Protein AF-0000000087530943 (afdb_homodimer)

Foldseek 3Di:
DVVLVVLLVVLVVLLVLLQVLLLVVVCVVPVPVVVVDVDDPQVSLVVCVVVCLLVDDPVLNVLSNCLVVVVVCSVVSHGDDPVNSVSSVSNSVSSVVSVVVVVVVVVVVVPVVVD/DVVLVVLLVVLVVLLVLLQVLLLVVVCVVPVVVVVVDVDDPQVSLVVCVVVCLLVDDPVLNVLSNCLVVVVVCSVVSHGDDPVNVVSSVSNNVSSVVSVVVVVVVVVVVVVVVVD

Sequence (230 aa):
MEQHKATLLEAYSQLYELEITLRNHLLSLLPDLLTSNQPSYWQLITLTLDYNSLQLSPKEKKVIRHTTSIRNKVCHMQPLTSQDVAILRKALTTLTDSNSSNSNRITQDKVTIHSMEQHKATLLEAYSQLYELEITLRNHLLSLLPDLLTSNQPSYWQLITLTLDYNSLQLSPKEKKVIRHTTSIRNKVCHMQPLTSQDVAILRKALTTLTDSNSSNSNRITQDKVTIHS

Secondary structure (DSSP, 8-state):
-HHHHHHHHHHHHHHHHHHHHHHHHHHHH-HHHHHH----HHHHHHHHHHHTTT---HHHHHHHHHHHHHHHHHHTT----HHHHHHHHHHHHHHHHHHHHHHHHHHHHHHGGG-/-HHHHHHHHHHHHHHHHHHHHHHHHHHHH-HHHHHH----HHHHHHHHHHHTTT---HHHHHHHHHHHHHHHHHHTT----HHHHHHHHHHHHHHHHHHHHHHHHHHHHHHGGG-

Solvent-accessible surface area (backbone atoms only — not comparable to full-atom values): 12962 Å² total; per-residue (Å²): 112,68,65,60,51,51,53,43,53,49,50,49,52,51,50,51,50,45,51,51,53,49,49,54,54,43,40,75,77,39,44,69,60,50,73,76,36,84,73,50,70,65,51,46,51,48,52,50,61,71,67,45,79,59,70,67,50,73,68,52,48,51,42,50,58,49,46,52,60,51,48,53,32,49,62,64,71,42,88,77,50,73,64,52,55,49,42,52,53,50,35,45,51,52,54,55,52,36,50,51,53,48,56,50,48,54,57,52,61,64,58,63,67,76,109,112,68,65,59,51,53,51,43,53,50,50,50,52,51,50,51,51,45,50,53,52,49,48,55,54,41,40,76,76,38,46,68,59,50,72,77,37,84,72,48,71,65,50,47,52,50,51,50,60,71,68,45,79,59,68,66,51,74,69,55,48,51,42,50,57,49,45,53,61,51,49,52,32,48,61,66,71,44,90,77,52,72,64,54,55,50,42,51,53,49,34,46,52,50,53,56,52,35,51,52,52,48,54,52,49,53,55,52,60,64,58,64,66,75,107

pLDDT: mean 86.63, std 15.77, range [30.38, 98.12]

Organism: NCBI:txid342944

Nearest PDB structures (foldseek):
  7ah0-assembly1_A  TM=3.011E-01  e=5.167E+00  synthetic construct
  4hr1-assembly1_A  TM=3.126E-01  e=2.522E+00  Pyrococcus abyssi virus 1

Structure (mmCIF, N/CA/C/O backbone):
data_AF-0000000087530943-model_v1
#
loop_
_entity.id
_entity.type
_entity.pdbx_description
1 polymer 'Swt1-like HEPN domain-containing protein'
#
loop_
_atom_site.group_PDB
_atom_site.id
_atom_site.type_symbol
_atom_site.label_atom_id
_atom_site.label_alt_id
_atom_site.label_comp_id
_atom_site.label_asym_id
_atom_site.label_entity_id
_atom_site.label_seq_id
_atom_site.pdbx_PDB_ins_code
_atom_site.Cartn_x
_atom_site.Cartn_y
_atom_site.Cartn_z
_atom_site.occupancy
_atom_site.B_iso_or_equiv
_atom_site.auth_seq_id
_atom_site.auth_comp_id
_atom_site.auth_asym_id
_atom_site.auth_atom_id
_atom_site.pdbx_PDB_model_num
ATOM 1 N N . MET A 1 1 ? 13.633 -12.57 4.473 1 58.22 1 MET A N 1
ATOM 2 C CA . MET A 1 1 ? 12.305 -12.242 3.957 1 58.22 1 MET A CA 1
ATOM 3 C C . MET A 1 1 ? 11.422 -11.672 5.059 1 58.22 1 MET A C 1
ATOM 5 O O . MET A 1 1 ? 10.719 -10.68 4.848 1 58.22 1 MET A O 1
ATOM 9 N N . GLU A 1 2 ? 11.664 -12.148 6.277 1 70.12 2 GLU A N 1
ATOM 10 C CA . GLU A 1 2 ? 10.844 -11.766 7.422 1 70.12 2 GLU A CA 1
ATOM 11 C C . GLU A 1 2 ? 11.164 -10.344 7.879 1 70.12 2 GLU A C 1
ATOM 13 O O . GLU A 1 2 ? 10.258 -9.562 8.164 1 70.12 2 GLU A O 1
ATOM 18 N N . GLN A 1 3 ? 12.414 -9.953 7.672 1 78.62 3 GLN A N 1
ATOM 19 C CA . GLN A 1 3 ? 12.797 -8.625 8.133 1 78.62 3 GLN A CA 1
ATOM 20 C C . GLN A 1 3 ? 12.266 -7.543 7.195 1 78.62 3 GLN A C 1
ATOM 22 O O . GLN A 1 3 ? 11.797 -6.496 7.648 1 78.62 3 GLN A O 1
ATOM 27 N N . HIS A 1 4 ? 12.266 -7.871 5.961 1 88.25 4 HIS A N 1
ATOM 28 C CA . HIS A 1 4 ? 11.773 -6.934 4.961 1 88.25 4 HIS A CA 1
ATOM 29 C C . HIS A 1 4 ? 10.273 -6.695 5.121 1 88.25 4 HIS A C 1
ATOM 31 O O . HIS A 1 4 ? 9.82 -5.551 5.113 1 88.25 4 HIS A O 1
ATOM 37 N N . LYS A 1 5 ? 9.633 -7.777 5.402 1 92.62 5 LYS A N 1
ATOM 38 C CA . LYS A 1 5 ? 8.188 -7.684 5.598 1 92.62 5 LYS A CA 1
ATOM 39 C C . LYS A 1 5 ? 7.855 -6.844 6.828 1 92.62 5 LYS A C 1
ATOM 41 O O . LYS A 1 5 ? 6.961 -5.992 6.781 1 92.62 5 LYS A O 1
ATOM 46 N N . ALA A 1 6 ? 8.578 -7.066 7.875 1 93.75 6 ALA A N 1
ATOM 47 C CA . ALA A 1 6 ? 8.328 -6.336 9.117 1 93.75 6 ALA A CA 1
ATOM 48 C C . ALA A 1 6 ? 8.547 -4.836 8.922 1 93.75 6 ALA A C 1
ATOM 50 O O . ALA A 1 6 ? 7.781 -4.016 9.422 1 93.75 6 ALA A O 1
ATOM 51 N N . THR A 1 7 ? 9.594 -4.488 8.195 1 95.62 7 THR A N 1
ATOM 52 C CA . THR A 1 7 ? 9.914 -3.09 7.926 1 95.62 7 THR A CA 1
ATOM 53 C C . THR A 1 7 ? 8.812 -2.438 7.09 1 95.62 7 THR A C 1
ATOM 55 O O . THR A 1 7 ? 8.406 -1.309 7.367 1 95.62 7 THR A O 1
ATOM 58 N N . LEU A 1 8 ? 8.344 -3.182 6.141 1 96.81 8 LEU A N 1
ATOM 59 C CA . LEU A 1 8 ? 7.297 -2.66 5.27 1 96.81 8 LEU A CA 1
ATOM 60 C C . LEU A 1 8 ? 5.984 -2.494 6.031 1 96.81 8 LEU A C 1
ATOM 62 O O 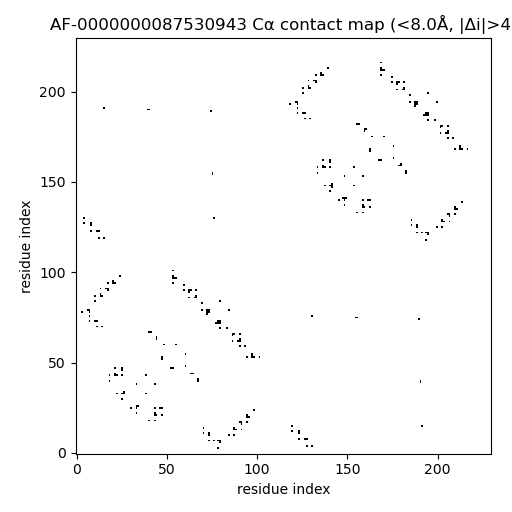. LEU A 1 8 ? 5.273 -1.505 5.844 1 96.81 8 LEU A O 1
ATOM 66 N N . LEU A 1 9 ? 5.703 -3.434 6.93 1 96.38 9 LEU A N 1
ATOM 67 C CA . LEU A 1 9 ? 4.492 -3.334 7.742 1 96.38 9 LEU A CA 1
ATOM 68 C C . LEU A 1 9 ? 4.559 -2.131 8.672 1 96.38 9 LEU A C 1
ATOM 70 O O . LEU A 1 9 ? 3.568 -1.422 8.852 1 96.38 9 LEU A O 1
ATOM 74 N N . GLU A 1 10 ? 5.664 -1.911 9.18 1 95.75 10 GLU A N 1
ATOM 75 C CA . GLU A 1 10 ? 5.848 -0.748 10.039 1 95.75 10 GLU A CA 1
ATOM 76 C C . GLU A 1 10 ? 5.711 0.552 9.258 1 95.75 10 GLU A C 1
ATOM 78 O O . GLU A 1 10 ? 5.051 1.491 9.711 1 95.75 10 GLU A O 1
ATOM 83 N N . ALA A 1 11 ? 6.363 0.577 8.148 1 97.5 11 ALA A N 1
ATOM 84 C CA . ALA A 1 11 ? 6.277 1.762 7.301 1 97.5 11 ALA A CA 1
ATOM 85 C C . ALA A 1 11 ? 4.84 2.021 6.867 1 97.5 11 ALA A C 1
ATOM 87 O O . ALA A 1 11 ? 4.387 3.17 6.848 1 97.5 11 ALA A O 1
ATOM 88 N N . TYR A 1 12 ? 4.133 0.976 6.555 1 97.12 12 TYR A N 1
ATOM 89 C CA . TYR A 1 12 ? 2.721 1.098 6.211 1 97.12 12 TYR A CA 1
ATOM 90 C C . TYR A 1 12 ? 1.928 1.705 7.359 1 97.12 12 TYR A C 1
ATOM 92 O O . TYR A 1 12 ? 1.1 2.596 7.148 1 97.12 12 TYR A O 1
ATOM 100 N N . SER A 1 13 ? 2.199 1.222 8.492 1 96.81 13 SER A N 1
ATOM 101 C CA . SER A 1 13 ? 1.542 1.744 9.688 1 96.81 13 SER A CA 1
ATOM 102 C C . SER A 1 13 ? 1.823 3.232 9.867 1 96.81 13 SER A C 1
ATOM 104 O O . SER A 1 13 ? 0.921 4.004 10.195 1 96.81 13 SER A O 1
ATOM 106 N N . GLN A 1 14 ? 3.021 3.631 9.68 1 96.56 14 GLN A N 1
ATOM 107 C CA . GLN A 1 14 ? 3.404 5.031 9.82 1 96.56 14 GLN A CA 1
ATOM 108 C C . GLN A 1 14 ? 2.738 5.895 8.758 1 96.56 14 GLN A C 1
ATOM 110 O O . GLN A 1 14 ? 2.283 7.004 9.039 1 96.56 14 GLN A O 1
ATOM 115 N N . LEU A 1 15 ? 2.695 5.371 7.562 1 97.38 15 LEU A N 1
ATOM 116 C CA . LEU A 1 15 ? 2.045 6.094 6.477 1 97.38 15 LEU A CA 1
ATOM 117 C C . LEU A 1 15 ? 0.557 6.27 6.754 1 97.38 15 LEU A C 1
ATOM 119 O O . LEU A 1 15 ? -0.017 7.316 6.445 1 97.38 15 LEU A O 1
ATOM 123 N N . TYR A 1 16 ? -0.044 5.238 7.324 1 96.38 16 TYR A N 1
ATOM 124 C CA . TYR A 1 16 ? -1.44 5.336 7.734 1 96.38 16 TYR A CA 1
ATOM 125 C C . TYR A 1 16 ? -1.64 6.477 8.727 1 96.38 16 TYR A C 1
ATOM 127 O O . TYR A 1 16 ? -2.555 7.289 8.57 1 96.38 16 TYR A O 1
ATOM 135 N N . GLU A 1 17 ? -0.774 6.531 9.68 1 95.62 17 GLU A N 1
ATOM 136 C CA . GLU A 1 17 ? -0.854 7.59 10.688 1 95.62 17 GLU A CA 1
ATOM 137 C C . GLU A 1 17 ? -0.655 8.969 10.055 1 95.62 17 GLU A C 1
ATOM 139 O O . GLU A 1 17 ? -1.344 9.922 10.414 1 95.62 17 GLU A O 1
ATOM 144 N N . LEU A 1 18 ? 0.27 9.062 9.18 1 96.31 18 LEU A N 1
ATOM 145 C CA . LEU A 1 18 ? 0.519 10.32 8.484 1 96.31 18 LEU A CA 1
ATOM 146 C C . LEU A 1 18 ? -0.722 10.773 7.719 1 96.31 18 LEU A C 1
ATOM 148 O O . LEU A 1 18 ? -1.11 11.945 7.793 1 96.31 18 LEU A O 1
ATOM 152 N N . GLU A 1 19 ? -1.305 9.859 7.02 1 95.06 19 GLU A N 1
ATOM 153 C CA . GLU A 1 19 ? -2.482 10.18 6.219 1 95.06 19 GLU A CA 1
ATOM 154 C C . GLU A 1 19 ? -3.633 10.656 7.102 1 95.06 19 GLU A C 1
ATOM 156 O O . GLU A 1 19 ? -4.305 11.641 6.781 1 95.06 19 GLU A O 1
ATOM 161 N N . ILE A 1 20 ? -3.842 9.945 8.188 1 93.5 20 ILE A N 1
ATOM 162 C CA . ILE A 1 20 ? -4.914 10.312 9.109 1 93.5 20 ILE A CA 1
ATOM 163 C C . ILE A 1 20 ? -4.648 11.703 9.68 1 93.5 20 ILE A C 1
ATOM 165 O O . ILE A 1 20 ? -5.57 12.516 9.805 1 93.5 20 ILE A O 1
ATOM 169 N N . THR A 1 21 ? -3.457 11.961 10.062 1 93.69 21 THR A N 1
ATOM 170 C CA . THR A 1 21 ? -3.082 13.258 10.609 1 93.69 21 THR A CA 1
ATOM 171 C C . THR A 1 21 ? -3.342 14.367 9.594 1 93.69 21 THR A C 1
ATOM 173 O O . THR A 1 21 ? -3.918 15.406 9.93 1 93.69 21 THR A O 1
ATOM 176 N N . LEU A 1 22 ? -2.943 14.156 8.367 1 93.75 22 LEU A N 1
ATOM 177 C CA . LEU A 1 22 ? -3.145 15.133 7.305 1 93.75 22 LEU A CA 1
ATOM 178 C C . LEU A 1 22 ? -4.629 15.367 7.047 1 93.75 22 LEU A C 1
ATOM 180 O O . LEU A 1 22 ? -5.07 16.516 6.906 1 93.75 22 LEU A O 1
ATOM 184 N N . ARG A 1 23 ? -5.363 14.289 6.984 1 92.62 23 ARG A N 1
ATOM 185 C CA . ARG A 1 23 ? -6.797 14.391 6.75 1 92.62 23 ARG A CA 1
ATOM 186 C C . ARG A 1 23 ? -7.48 15.188 7.859 1 92.62 23 ARG A C 1
ATOM 188 O O . ARG A 1 23 ? -8.32 16.047 7.59 1 92.62 23 ARG A O 1
ATOM 195 N N . ASN A 1 24 ? -7.129 14.82 9.062 1 91.31 24 ASN A N 1
ATOM 196 C CA . ASN A 1 24 ? -7.711 15.523 10.195 1 91.31 24 ASN A CA 1
ATOM 197 C C . ASN A 1 24 ? -7.371 17.016 10.172 1 91.31 24 ASN A C 1
ATOM 199 O O . ASN A 1 24 ? -8.227 17.859 10.438 1 91.31 24 ASN A O 1
ATOM 203 N N . HIS A 1 25 ? -6.188 17.312 9.875 1 90.56 25 HIS A N 1
ATOM 204 C CA . HIS A 1 25 ? -5.754 18.703 9.773 1 90.56 25 HIS A CA 1
ATOM 205 C C . HIS A 1 25 ? -6.531 19.453 8.695 1 90.56 25 HIS A C 1
ATOM 207 O O . HIS A 1 25 ? -7.035 20.547 8.945 1 90.56 25 HIS A O 1
ATOM 213 N N . LEU A 1 26 ? -6.668 18.859 7.574 1 92.12 26 LEU A N 1
ATOM 214 C CA . LEU A 1 26 ? -7.316 19.5 6.441 1 92.12 26 LEU A CA 1
ATOM 215 C C . LEU A 1 26 ? -8.828 19.578 6.652 1 92.12 26 LEU A C 1
ATOM 217 O O . LEU A 1 26 ? -9.484 20.5 6.148 1 92.12 26 LEU A O 1
ATOM 221 N N . LEU A 1 27 ? -9.344 18.562 7.332 1 90.81 27 LEU A N 1
ATOM 222 C CA . LEU A 1 27 ? -10.766 18.562 7.637 1 90.81 27 LEU A CA 1
ATOM 223 C C . LEU A 1 27 ? -11.148 19.797 8.453 1 90.81 27 LEU A C 1
ATOM 225 O O . LEU A 1 27 ? -12.227 20.359 8.266 1 90.81 27 LEU A O 1
ATOM 229 N N . SER A 1 28 ? -10.258 20.25 9.312 1 87.38 28 SER A N 1
ATOM 230 C CA . SER A 1 28 ? -10.5 21.422 10.133 1 87.38 28 SER A CA 1
ATOM 231 C C . SER A 1 28 ? -10.398 22.703 9.305 1 87.38 28 SER A C 1
ATOM 233 O O . SER A 1 28 ? -11.039 23.703 9.625 1 87.38 28 SER A O 1
ATOM 235 N N . LEU A 1 29 ? -9.688 22.703 8.203 1 87.25 29 LEU A N 1
ATOM 236 C CA . LEU A 1 29 ? -9.414 23.891 7.391 1 87.25 29 LEU A CA 1
ATOM 237 C C . LEU A 1 29 ? -10.367 23.953 6.203 1 87.25 29 LEU A C 1
ATOM 239 O O . LEU A 1 29 ? -10.82 25.047 5.832 1 87.25 29 LEU A O 1
ATOM 243 N N . LEU A 1 30 ? -10.609 22.75 5.621 1 88.5 30 LEU A N 1
ATOM 244 C CA . LEU A 1 30 ? -11.367 22.672 4.379 1 88.5 30 LEU A CA 1
ATOM 245 C C . LEU A 1 30 ? -12.406 21.547 4.445 1 88.5 30 LEU A C 1
ATOM 247 O O . LEU A 1 30 ? -12.367 20.609 3.65 1 88.5 30 LEU A O 1
ATOM 251 N N . PRO A 1 31 ? -13.398 21.625 5.301 1 86.5 31 PRO A N 1
ATOM 252 C CA . PRO A 1 31 ? -14.344 20.516 5.52 1 86.5 31 PRO A CA 1
ATOM 253 C C . PRO A 1 31 ? -15.148 20.172 4.266 1 86.5 31 PRO A C 1
ATOM 255 O O . PRO A 1 31 ? -15.375 19 3.977 1 86.5 31 PRO A O 1
ATOM 258 N N . ASP A 1 32 ? -15.508 21.172 3.549 1 87.62 32 ASP A N 1
ATOM 259 C CA . ASP A 1 32 ? -16.344 20.938 2.377 1 87.62 32 ASP A CA 1
ATOM 260 C C . ASP A 1 32 ? -15.578 20.156 1.312 1 87.62 32 ASP A C 1
ATOM 262 O O . ASP A 1 32 ? -16.125 19.234 0.696 1 87.62 32 ASP A O 1
ATOM 266 N N . LEU A 1 33 ? -14.312 20.5 1.209 1 83.75 33 LEU A N 1
ATOM 267 C CA . LEU A 1 33 ? -13.484 19.828 0.207 1 83.75 33 LEU A CA 1
ATOM 268 C C . LEU A 1 33 ? -13.25 18.375 0.576 1 83.75 33 LEU A C 1
ATOM 270 O O . LEU A 1 33 ? -13.312 17.484 -0.285 1 83.75 33 LEU A O 1
ATOM 274 N N . LEU A 1 34 ? -13.039 18.125 1.805 1 85.38 34 LEU A N 1
ATOM 275 C CA . LEU A 1 34 ? -12.68 16.781 2.246 1 85.38 34 LEU A CA 1
ATOM 276 C C . LEU A 1 34 ? -13.914 15.891 2.312 1 85.38 34 LEU A C 1
ATOM 278 O O . LEU A 1 34 ? -13.805 14.672 2.137 1 85.38 34 LEU A O 1
ATOM 282 N N . THR A 1 35 ? -15.062 16.469 2.557 1 82.62 35 THR A N 1
ATOM 283 C CA . THR A 1 35 ? -16.297 15.688 2.66 1 82.62 35 THR A CA 1
ATOM 284 C C . THR A 1 35 ? -16.781 15.273 1.279 1 82.62 35 THR A C 1
ATOM 286 O O . THR A 1 35 ? -17.328 14.18 1.112 1 82.62 35 THR A O 1
ATOM 289 N N . SER A 1 36 ? -16.5 16.141 0.395 1 83.31 36 SER A N 1
ATOM 290 C CA . SER A 1 36 ? -17.016 15.883 -0.948 1 83.31 36 SER A CA 1
ATOM 291 C C . SER A 1 36 ? -16.062 14.984 -1.737 1 83.31 36 SER A C 1
ATOM 293 O O . SER A 1 36 ? -16.484 14.312 -2.682 1 83.31 36 SER A O 1
ATOM 295 N N . ASN A 1 37 ? -14.805 15.102 -1.247 1 81.38 37 ASN A N 1
ATOM 296 C CA . ASN A 1 37 ? -13.773 14.352 -1.967 1 81.38 37 ASN A CA 1
ATOM 297 C C . ASN A 1 37 ? -12.961 13.469 -1.027 1 81.38 37 ASN A C 1
ATOM 299 O O . ASN A 1 37 ? -12.969 13.672 0.188 1 81.38 37 ASN A O 1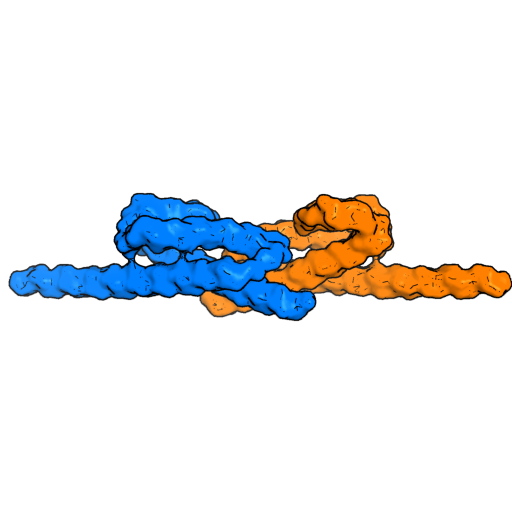
ATOM 303 N N . GLN A 1 38 ? -12.484 12.336 -1.531 1 84.81 38 GLN A N 1
ATOM 304 C CA . GLN A 1 38 ? -11.5 11.508 -0.847 1 84.81 38 GLN A CA 1
ATOM 305 C C . GLN A 1 38 ? -10.109 11.68 -1.459 1 84.81 38 GLN A C 1
ATOM 307 O O . GLN A 1 38 ? -9.68 10.852 -2.27 1 84.81 38 GLN A O 1
ATOM 312 N N . PRO A 1 39 ? -9.539 12.836 -1.058 1 90.25 39 PRO A N 1
ATOM 313 C CA . PRO A 1 39 ? -8.242 13.094 -1.684 1 90.25 39 PRO A CA 1
ATOM 314 C C . PRO A 1 39 ? -7.234 11.969 -1.451 1 90.25 39 PRO A C 1
ATOM 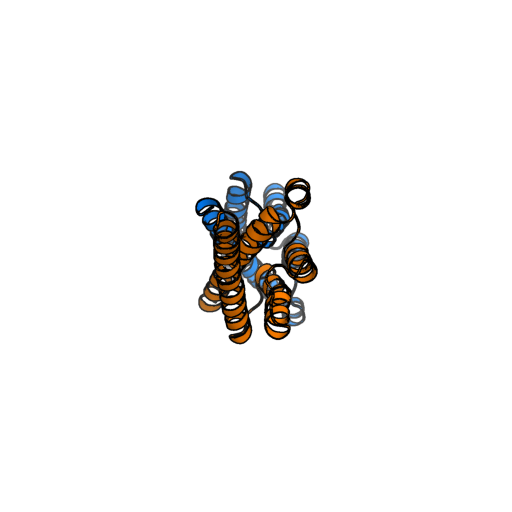316 O O . PRO A 1 39 ? -7.227 11.352 -0.38 1 90.25 39 PRO A O 1
ATOM 319 N N . SER A 1 40 ? -6.426 11.758 -2.443 1 91.19 40 SER A N 1
ATOM 320 C CA . SER A 1 40 ? -5.324 10.812 -2.322 1 91.19 40 SER A CA 1
ATOM 321 C C . SER A 1 40 ? -4.211 11.367 -1.441 1 91.19 40 SER A C 1
ATOM 323 O O . SER A 1 40 ? -4.219 12.555 -1.096 1 91.19 40 SER A O 1
ATOM 325 N N . TYR A 1 41 ? -3.34 10.5 -1.096 1 94.81 41 TYR A N 1
ATOM 326 C CA . TYR A 1 41 ? -2.248 10.891 -0.209 1 94.81 41 TYR A CA 1
ATOM 327 C C . TYR A 1 41 ? -1.462 12.055 -0.789 1 94.81 41 TYR A C 1
ATOM 329 O O . TYR A 1 41 ? -1.18 13.031 -0.087 1 94.81 41 TYR A O 1
ATOM 337 N N . TRP A 1 42 ? -1.13 11.977 -2.059 1 93.94 42 TRP A N 1
ATOM 338 C CA . TRP A 1 42 ? -0.361 13.039 -2.689 1 93.94 42 TRP A CA 1
ATOM 339 C C . TRP A 1 42 ? -1.148 14.352 -2.697 1 93.94 42 TRP A C 1
ATOM 341 O O . TRP A 1 42 ? -0.581 15.422 -2.49 1 93.94 42 TRP A O 1
ATOM 351 N N . GLN A 1 43 ? -2.42 14.305 -2.895 1 93.81 43 GLN A N 1
ATOM 352 C CA . GLN A 1 43 ? -3.268 15.492 -2.854 1 93.81 43 GLN A CA 1
ATOM 353 C C . GLN A 1 43 ? -3.307 16.094 -1.452 1 93.81 43 GLN A C 1
ATOM 355 O O . GLN A 1 43 ? -3.283 17.312 -1.295 1 93.81 43 GLN A O 1
ATOM 360 N N . LEU A 1 44 ? -3.414 15.203 -0.453 1 94.88 44 LEU A N 1
ATOM 361 C CA . LEU A 1 44 ? -3.387 15.672 0.927 1 94.88 44 LEU A CA 1
ATOM 362 C C . LEU A 1 44 ? -2.1 16.438 1.214 1 94.88 44 LEU A C 1
ATOM 364 O O . LEU A 1 44 ? -2.133 17.516 1.82 1 94.88 44 LEU A O 1
ATOM 368 N N . ILE A 1 45 ? -1.013 15.867 0.757 1 96 45 ILE A N 1
ATOM 369 C CA . ILE A 1 45 ? 0.286 16.5 0.95 1 96 45 ILE A CA 1
ATOM 370 C C . ILE A 1 45 ? 0.305 17.859 0.249 1 96 45 ILE A C 1
ATOM 372 O O . ILE A 1 45 ? 0.67 18.875 0.852 1 96 45 ILE A O 1
ATOM 376 N N . THR A 1 46 ? -0.119 17.891 -0.959 1 94.88 46 THR A N 1
ATOM 377 C CA . THR A 1 46 ? -0.094 19.125 -1.754 1 94.88 46 THR A CA 1
ATOM 378 C C . THR A 1 46 ? -0.973 20.188 -1.121 1 94.88 46 THR A C 1
ATOM 380 O O . THR A 1 46 ? -0.545 21.344 -0.963 1 94.88 46 THR A O 1
ATOM 383 N N . LEU A 1 47 ? -2.158 19.797 -0.779 1 93.62 47 LEU A N 1
ATOM 384 C CA . LEU A 1 47 ? -3.086 20.734 -0.148 1 93.62 47 LEU A CA 1
ATOM 385 C C . LEU A 1 47 ? -2.5 21.297 1.146 1 93.62 47 LEU A C 1
ATOM 387 O O . LEU A 1 47 ? -2.576 22.5 1.399 1 93.62 47 LEU A O 1
ATOM 391 N N . THR A 1 48 ? -1.931 20.422 1.954 1 93.19 48 THR A N 1
ATOM 392 C CA . THR A 1 48 ? -1.361 20.828 3.236 1 93.19 48 THR A CA 1
ATOM 393 C C . THR A 1 48 ? -0.221 21.812 3.035 1 93.19 48 THR A C 1
ATOM 395 O O . THR A 1 48 ? -0.149 22.844 3.727 1 93.19 48 THR A O 1
ATOM 398 N N . LEU A 1 49 ? 0.573 21.531 2.092 1 93.75 49 LEU A N 1
ATOM 399 C CA . LEU A 1 49 ? 1.735 22.391 1.859 1 93.75 49 LEU A CA 1
ATOM 400 C C . LEU A 1 49 ? 1.328 23.688 1.18 1 93.75 49 LEU A C 1
ATOM 402 O O . LEU A 1 49 ? 1.903 24.75 1.456 1 93.75 49 LEU A O 1
ATOM 406 N N . ASP A 1 50 ? 0.391 23.625 0.34 1 91.06 50 ASP A N 1
ATOM 407 C CA . ASP A 1 50 ? -0.085 24.812 -0.364 1 91.06 50 ASP A CA 1
ATOM 408 C C . ASP A 1 50 ? -0.789 25.781 0.592 1 91.06 50 ASP A C 1
ATOM 410 O O . ASP A 1 50 ? -0.619 27 0.496 1 91.06 50 ASP A O 1
ATOM 414 N N . TYR A 1 51 ? -1.61 25.25 1.479 1 87.94 51 TYR A N 1
ATOM 415 C CA . TYR A 1 51 ? -2.324 26.078 2.443 1 87.94 51 TYR A CA 1
ATOM 416 C C . TYR A 1 51 ? -1.37 26.641 3.49 1 87.94 51 TYR A C 1
ATOM 418 O O . TYR A 1 51 ? -1.662 27.656 4.121 1 87.94 51 TYR A O 1
ATOM 426 N N . ASN A 1 52 ? -0.287 25.875 3.752 1 86.25 52 ASN A N 1
ATOM 427 C CA . ASN A 1 52 ? 0.796 26.312 4.633 1 86.25 52 ASN A CA 1
ATOM 428 C C . ASN A 1 52 ? 0.287 26.625 6.035 1 86.25 52 ASN A C 1
ATOM 430 O O . ASN A 1 52 ? 0.78 27.547 6.688 1 86.25 52 ASN A O 1
ATOM 434 N N . SER A 1 53 ? -0.707 25.953 6.438 1 84.5 53 SER A N 1
ATOM 435 C CA . SER A 1 53 ? -1.315 26.219 7.738 1 84.5 53 SER A CA 1
ATOM 436 C C . SER A 1 53 ? -0.447 25.703 8.875 1 84.5 53 SER A C 1
ATOM 438 O O . SER A 1 53 ? -0.579 26.141 10.016 1 84.5 53 SER A O 1
ATOM 440 N N . LEU A 1 54 ? 0.491 24.875 8.609 1 88.75 54 LEU A N 1
ATOM 441 C CA . LEU A 1 54 ? 1.315 24.25 9.633 1 88.75 54 LEU A CA 1
ATOM 442 C C . LEU A 1 54 ? 2.635 25 9.805 1 88.75 54 LEU A C 1
ATOM 444 O O . LEU A 1 54 ? 3.432 24.656 10.68 1 88.75 54 LEU A O 1
ATOM 448 N N . GLN A 1 55 ? 2.896 26 9 1 89.5 55 GLN A N 1
ATOM 449 C CA . GLN A 1 55 ? 4.086 26.844 9.094 1 89.5 55 GLN A CA 1
ATOM 450 C C . GLN A 1 55 ? 5.359 26 9.062 1 89.5 55 GLN A C 1
ATOM 452 O O . GLN A 1 55 ? 6.246 26.172 9.898 1 89.5 55 GLN A O 1
ATOM 457 N N . LEU A 1 56 ? 5.43 25.141 8.188 1 94 56 LEU A N 1
ATOM 458 C CA . LEU A 1 56 ? 6.57 24.234 8.031 1 94 56 LEU A CA 1
ATOM 459 C C . LEU A 1 56 ? 7.73 24.953 7.348 1 94 56 LEU A C 1
ATOM 461 O O . LEU A 1 56 ? 7.52 25.75 6.422 1 94 56 LEU A O 1
ATOM 465 N N . SER A 1 57 ? 8.883 24.719 7.875 1 94.25 57 SER A N 1
ATOM 466 C CA . SER A 1 57 ? 10.078 25.219 7.195 1 94.25 57 SER A CA 1
ATOM 467 C C . SER A 1 57 ? 10.266 24.547 5.84 1 94.25 57 SER A C 1
ATOM 469 O O . SER A 1 57 ? 9.664 23.5 5.574 1 94.25 57 SER A O 1
ATOM 471 N N . PRO A 1 58 ? 11.078 25.109 4.918 1 95.38 58 PRO A N 1
ATOM 472 C CA . PRO A 1 58 ? 11.344 24.469 3.625 1 95.38 58 PRO A CA 1
ATOM 473 C C . PRO A 1 58 ? 11.906 23.062 3.764 1 95.38 58 PRO A C 1
ATOM 475 O O . PRO A 1 58 ? 11.555 22.172 2.982 1 95.38 58 PRO A O 1
ATOM 478 N N . LYS A 1 59 ? 12.734 22.844 4.754 1 95.88 59 LYS A N 1
ATOM 479 C CA . LYS A 1 59 ? 13.305 21.531 4.996 1 95.88 59 LYS A CA 1
ATOM 480 C C . LYS A 1 59 ? 12.227 20.531 5.422 1 95.88 59 LYS A C 1
ATOM 482 O O . LYS A 1 59 ? 12.211 19.391 4.957 1 95.88 59 LYS A O 1
ATOM 487 N N . GLU A 1 60 ? 11.383 21 6.277 1 96.19 60 GLU A N 1
ATOM 488 C CA . GLU A 1 60 ? 10.281 20.156 6.73 1 96.19 60 GLU A CA 1
ATOM 489 C C . GLU A 1 60 ? 9.336 19.828 5.586 1 96.19 60 GLU A C 1
ATOM 491 O O . GLU A 1 60 ? 8.859 18.688 5.473 1 96.19 60 GLU A O 1
ATOM 496 N N . LYS A 1 61 ? 9.086 20.812 4.719 1 96.62 61 LYS A N 1
ATOM 497 C CA . LYS A 1 61 ? 8.227 20.609 3.559 1 96.62 61 LYS A CA 1
ATOM 498 C C . LYS A 1 61 ? 8.82 19.547 2.629 1 96.62 61 LYS A C 1
ATOM 500 O O 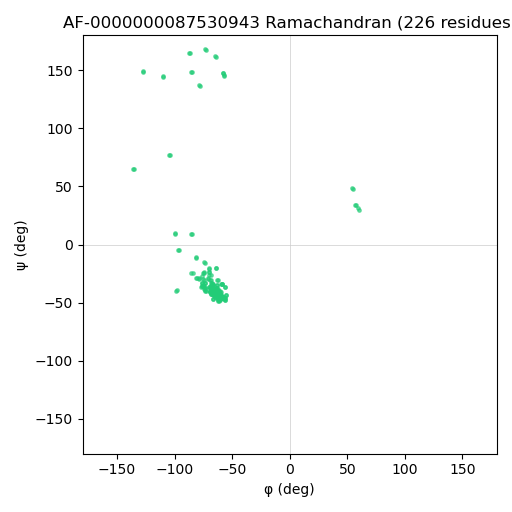. LYS A 1 61 ? 8.094 18.703 2.102 1 96.62 61 LYS A O 1
ATOM 505 N N . LYS A 1 62 ? 10.078 19.609 2.459 1 96.88 62 LYS A N 1
ATOM 506 C CA . LYS A 1 62 ? 10.758 18.625 1.616 1 96.88 62 LYS A CA 1
ATOM 507 C C . LYS A 1 62 ? 10.625 17.219 2.188 1 96.88 62 LYS A C 1
ATOM 509 O O . LYS A 1 62 ? 10.406 16.266 1.444 1 96.88 62 LYS A O 1
ATOM 514 N N . VAL A 1 63 ? 10.742 17.094 3.469 1 97.62 63 VAL A N 1
ATOM 515 C CA . VAL A 1 63 ? 10.617 15.82 4.152 1 97.62 63 VAL A CA 1
ATOM 516 C C . VAL A 1 63 ? 9.219 15.25 3.943 1 97.62 63 VAL A C 1
ATOM 518 O O . VAL A 1 63 ? 9.062 14.078 3.59 1 97.62 63 VAL A O 1
ATOM 521 N N . ILE A 1 64 ? 8.234 16.078 4.121 1 97.25 64 ILE A N 1
ATOM 522 C CA . ILE A 1 64 ? 6.844 15.656 3.998 1 97.25 64 ILE A CA 1
ATOM 523 C C . ILE A 1 64 ? 6.555 15.242 2.555 1 97.25 64 ILE A C 1
ATOM 525 O O . ILE A 1 64 ? 5.918 14.211 2.314 1 97.25 64 ILE A O 1
ATOM 529 N N . ARG A 1 65 ? 7.062 15.969 1.596 1 97.06 65 ARG A N 1
ATOM 530 C CA . ARG A 1 65 ? 6.867 15.648 0.185 1 97.06 65 ARG A CA 1
ATOM 531 C C . ARG A 1 65 ? 7.496 14.305 -0.166 1 97.06 65 ARG A C 1
ATOM 533 O O . ARG A 1 65 ? 6.949 13.555 -0.973 1 97.06 65 ARG A O 1
ATOM 540 N N . HIS A 1 66 ? 8.578 14.039 0.469 1 97.75 66 HIS A N 1
ATOM 541 C CA . HIS A 1 66 ? 9.328 12.836 0.152 1 97.75 66 HIS A CA 1
ATOM 542 C C . HIS A 1 66 ? 8.586 11.586 0.61 1 97.75 66 HIS A C 1
ATOM 544 O O . HIS A 1 66 ? 8.852 10.484 0.122 1 97.75 66 HIS A O 1
ATOM 550 N N . THR A 1 67 ? 7.688 11.75 1.517 1 98.06 67 THR A N 1
ATOM 551 C CA . THR A 1 67 ? 6.941 10.586 1.983 1 98.06 67 THR A CA 1
ATOM 552 C C . THR A 1 67 ? 6.094 9.992 0.858 1 98.06 67 THR A C 1
ATOM 554 O O . THR A 1 67 ? 5.703 8.828 0.912 1 98.06 67 THR A O 1
ATOM 557 N N . THR A 1 68 ? 5.801 10.766 -0.187 1 97.19 68 THR A N 1
ATOM 558 C CA . THR A 1 68 ? 5.027 10.273 -1.32 1 97.19 68 THR A CA 1
ATOM 559 C C . THR A 1 68 ? 5.781 9.164 -2.043 1 97.19 68 THR A C 1
ATOM 561 O O . THR A 1 68 ? 5.188 8.148 -2.428 1 97.19 68 THR A O 1
ATOM 564 N N . SER A 1 69 ? 7.078 9.398 -2.191 1 96.94 69 SER A N 1
ATOM 565 C CA . SER A 1 69 ? 7.879 8.367 -2.852 1 96.94 69 SER A CA 1
ATOM 566 C C . SER A 1 69 ? 7.988 7.117 -1.989 1 96.94 69 SER A C 1
ATOM 568 O O . SER A 1 69 ? 7.992 5.996 -2.506 1 96.94 69 SER A O 1
ATOM 570 N N . ILE A 1 70 ? 8.094 7.242 -0.752 1 97.81 70 ILE A N 1
ATOM 571 C CA . ILE A 1 70 ? 8.18 6.113 0.17 1 97.81 70 ILE A CA 1
ATOM 572 C C . ILE A 1 70 ? 6.863 5.34 0.165 1 97.81 70 ILE A C 1
ATOM 574 O O . ILE A 1 70 ? 6.863 4.105 0.168 1 97.81 70 ILE A O 1
ATOM 578 N N . ARG A 1 71 ? 5.789 6.086 0.147 1 97.06 71 ARG A N 1
ATOM 579 C CA . ARG A 1 71 ? 4.484 5.441 0.041 1 97.06 71 ARG A CA 1
ATOM 580 C C . ARG A 1 71 ? 4.418 4.539 -1.188 1 97.06 71 ARG A C 1
ATOM 582 O O . ARG A 1 71 ? 3.902 3.422 -1.117 1 97.06 71 ARG A O 1
ATOM 589 N N . ASN A 1 72 ? 4.918 5.012 -2.271 1 93.94 72 ASN A N 1
ATOM 590 C CA . ASN A 1 72 ? 4.922 4.227 -3.502 1 93.94 72 ASN A CA 1
ATOM 591 C C . ASN A 1 72 ? 5.727 2.938 -3.342 1 93.94 72 ASN A C 1
ATOM 593 O O . ASN A 1 72 ? 5.301 1.877 -3.805 1 93.94 72 ASN A O 1
ATOM 597 N N . LYS A 1 73 ? 6.848 3.076 -2.723 1 94.88 73 LYS A N 1
ATOM 598 C CA . LYS A 1 73 ? 7.66 1.891 -2.467 1 94.88 73 LYS A CA 1
ATOM 599 C C . LYS A 1 73 ? 6.902 0.879 -1.61 1 94.88 73 LYS A C 1
ATOM 601 O O . LYS A 1 73 ? 6.895 -0.315 -1.914 1 94.88 73 LYS A O 1
ATOM 606 N N . VAL A 1 74 ? 6.238 1.317 -0.566 1 95.88 74 VAL A N 1
ATOM 607 C CA . VAL A 1 74 ? 5.504 0.458 0.356 1 95.88 74 VAL A CA 1
ATOM 608 C C . VAL A 1 74 ? 4.332 -0.198 -0.371 1 95.88 74 VAL A C 1
ATOM 610 O O . VAL A 1 74 ? 4.121 -1.408 -0.254 1 95.88 74 VAL A O 1
ATOM 613 N N . CYS A 1 75 ? 3.625 0.541 -1.168 1 93.62 75 CYS A N 1
ATOM 614 C CA . CYS A 1 75 ? 2.479 0.029 -1.912 1 93.62 75 CYS A CA 1
ATOM 615 C C . CYS A 1 75 ? 2.906 -1.056 -2.895 1 93.62 75 CYS A C 1
ATOM 617 O O . CYS A 1 75 ? 2.164 -2.01 -3.131 1 93.62 75 CYS A O 1
ATOM 619 N N . HIS A 1 76 ? 4.074 -0.908 -3.33 1 90.88 76 HIS A N 1
ATOM 620 C CA . HIS A 1 76 ? 4.562 -1.882 -4.301 1 90.88 76 HIS A CA 1
ATOM 621 C C . HIS A 1 76 ? 5.453 -2.924 -3.633 1 90.88 76 HIS A C 1
ATOM 623 O O . HIS A 1 76 ? 6.176 -3.656 -4.312 1 90.88 76 HIS A O 1
ATOM 629 N N . MET A 1 77 ? 5.473 -2.918 -2.363 1 91.69 77 MET A N 1
ATOM 630 C CA . MET A 1 77 ? 6.199 -3.895 -1.555 1 91.69 77 MET A CA 1
ATOM 631 C C . MET A 1 77 ? 7.68 -3.908 -1.917 1 91.69 77 MET A C 1
ATOM 633 O O . MET A 1 77 ? 8.289 -4.973 -1.999 1 91.69 77 MET A O 1
ATOM 637 N N . GLN A 1 78 ? 8.188 -2.789 -2.252 1 92.19 78 GLN A N 1
ATOM 638 C CA . GLN A 1 78 ? 9.602 -2.625 -2.566 1 92.19 78 GLN A CA 1
ATOM 639 C C . GLN A 1 78 ? 10.422 -2.381 -1.302 1 92.19 78 GLN A C 1
ATOM 641 O O . GLN A 1 78 ? 9.914 -1.825 -0.325 1 92.19 78 GLN A O 1
ATOM 646 N N . PRO A 1 79 ? 11.641 -2.824 -1.315 1 91.31 79 PRO A N 1
ATOM 647 C CA . PRO A 1 79 ? 12.492 -2.619 -0.14 1 91.31 79 PRO A CA 1
ATOM 648 C C . PRO A 1 79 ? 12.641 -1.145 0.23 1 91.31 79 PRO A C 1
ATOM 650 O O . PRO A 1 79 ? 12.672 -0.282 -0.652 1 91.31 79 PRO A O 1
ATOM 653 N N . LEU A 1 80 ? 12.773 -0.896 1.544 1 96.38 80 LEU A N 1
ATOM 654 C CA . LEU A 1 80 ? 13.016 0.439 2.078 1 96.38 80 LEU A CA 1
ATOM 655 C C . LEU A 1 80 ? 14.43 0.553 2.641 1 96.38 80 LEU A C 1
ATOM 657 O O . LEU A 1 80 ? 14.938 -0.39 3.254 1 96.38 80 LEU A O 1
ATOM 661 N N . THR A 1 81 ? 14.984 1.678 2.482 1 95.31 81 THR A N 1
ATOM 662 C CA . THR A 1 81 ? 16.266 1.97 3.107 1 95.31 81 THR A CA 1
ATOM 663 C C . THR A 1 81 ? 16.078 2.523 4.516 1 95.31 81 THR A C 1
ATOM 665 O O . THR A 1 81 ? 14.969 2.904 4.891 1 95.31 81 THR A O 1
ATOM 668 N N . SER A 1 82 ? 17.156 2.514 5.242 1 95 82 SER A N 1
ATOM 669 C CA . SER A 1 82 ? 17.125 3.129 6.566 1 95 82 SER A CA 1
ATOM 670 C C . SER A 1 82 ? 16.75 4.605 6.48 1 95 82 SER A C 1
ATOM 672 O O . SER A 1 82 ? 16.094 5.137 7.379 1 95 82 SER A O 1
ATOM 674 N N . GLN A 1 83 ? 17.172 5.227 5.441 1 96.88 83 GLN A N 1
ATOM 675 C CA . GLN A 1 83 ? 16.844 6.633 5.23 1 96.88 83 GLN A CA 1
ATOM 676 C C . GLN A 1 83 ? 15.336 6.82 5.023 1 96.88 83 GLN A C 1
ATOM 678 O O . GLN A 1 83 ? 14.75 7.773 5.535 1 96.88 83 GLN A O 1
ATOM 683 N N . ASP A 1 84 ? 14.766 5.926 4.27 1 97.69 84 ASP A N 1
ATOM 684 C CA . ASP A 1 84 ? 13.32 5.977 4.062 1 97.69 84 ASP A CA 1
ATOM 685 C C . ASP A 1 84 ? 12.57 5.934 5.395 1 97.69 84 ASP A C 1
ATOM 687 O O . ASP A 1 84 ? 11.672 6.746 5.633 1 97.69 84 ASP A O 1
ATOM 691 N N . VAL A 1 85 ? 12.969 5.012 6.227 1 96.44 85 VAL A N 1
ATOM 692 C CA . VAL A 1 85 ? 12.336 4.824 7.523 1 96.44 85 VAL A CA 1
ATOM 693 C C . VAL A 1 85 ? 12.523 6.074 8.383 1 96.44 85 VAL A C 1
ATOM 695 O O . VAL A 1 85 ? 11.594 6.523 9.055 1 96.44 85 VAL A O 1
ATOM 698 N N . ALA A 1 86 ? 13.664 6.621 8.344 1 97.19 86 ALA A N 1
ATOM 699 C CA . ALA A 1 86 ? 13.969 7.832 9.102 1 97.19 86 ALA A CA 1
ATOM 700 C C . ALA A 1 86 ? 13.102 9 8.641 1 97.19 86 ALA A C 1
ATOM 702 O O . ALA A 1 86 ? 12.648 9.812 9.453 1 97.19 86 ALA A O 1
ATOM 703 N N . ILE A 1 87 ? 12.891 9.094 7.348 1 98.12 87 ILE A N 1
ATOM 704 C CA . ILE A 1 87 ? 12.078 10.164 6.777 1 98.12 87 ILE A CA 1
ATOM 705 C C . ILE A 1 87 ? 10.641 10.055 7.277 1 98.12 87 ILE A C 1
ATOM 707 O O . ILE A 1 87 ? 10.023 11.055 7.645 1 98.12 87 ILE A O 1
ATOM 711 N N . LEU A 1 88 ? 10.109 8.852 7.316 1 98 88 LEU A N 1
ATOM 712 C CA . LEU A 1 88 ? 8.75 8.648 7.801 1 98 88 LEU A CA 1
ATOM 713 C C . LEU A 1 88 ? 8.617 9.086 9.258 1 98 88 LEU A C 1
ATOM 715 O O . LEU A 1 88 ? 7.664 9.766 9.625 1 98 88 LEU A O 1
ATOM 719 N N . ARG A 1 89 ? 9.586 8.703 10.031 1 96.81 89 ARG A N 1
ATOM 720 C CA . ARG A 1 89 ? 9.578 9.078 11.438 1 96.81 89 ARG A CA 1
ATOM 721 C C . ARG A 1 89 ? 9.648 10.594 11.594 1 96.81 89 ARG A C 1
ATOM 723 O O . ARG A 1 89 ? 8.906 11.18 12.391 1 96.81 89 ARG A O 1
ATOM 730 N N . LYS A 1 90 ? 10.484 11.203 10.867 1 97.31 90 LYS A N 1
ATOM 731 C CA . LYS A 1 90 ? 10.648 12.656 10.914 1 97.31 90 LYS A CA 1
ATOM 732 C C . LYS A 1 90 ? 9.367 13.359 10.477 1 97.31 90 LYS A C 1
ATOM 734 O O . LYS A 1 90 ? 8.969 14.359 11.07 1 97.31 90 LYS A O 1
ATOM 739 N N . ALA A 1 91 ? 8.773 12.867 9.422 1 97.75 91 ALA A N 1
ATOM 740 C CA . ALA A 1 91 ? 7.531 13.461 8.922 1 97.75 91 ALA A CA 1
ATOM 741 C C . ALA A 1 91 ? 6.43 13.391 9.969 1 97.75 91 ALA A C 1
ATOM 743 O O . ALA A 1 91 ? 5.711 14.367 10.195 1 97.75 91 ALA A O 1
ATOM 744 N N . LEU A 1 92 ? 6.344 12.266 10.633 1 95.75 92 LEU A N 1
ATOM 745 C CA . LEU A 1 92 ? 5.316 12.078 11.648 1 95.75 92 LEU A CA 1
ATOM 746 C C . LEU A 1 92 ? 5.535 13.031 12.82 1 95.75 92 LEU A C 1
ATOM 748 O O . LEU A 1 92 ? 4.594 13.672 13.297 1 95.75 92 LEU A O 1
ATOM 752 N N . THR A 1 93 ? 6.738 13.102 13.219 1 94.94 93 THR A N 1
ATOM 753 C CA . THR A 1 93 ? 7.078 14 14.312 1 94.94 93 THR A CA 1
ATOM 754 C C . THR A 1 93 ? 6.785 15.445 13.938 1 94.94 93 THR A C 1
ATOM 756 O O . THR A 1 93 ? 6.211 16.203 14.727 1 94.94 93 THR A O 1
ATOM 759 N N . THR A 1 94 ? 7.133 15.805 12.766 1 94.88 94 THR A N 1
ATOM 760 C CA . THR A 1 94 ? 6.93 17.156 12.266 1 94.88 94 THR A CA 1
ATOM 761 C C . THR A 1 94 ? 5.441 17.516 12.25 1 94.88 94 THR A C 1
ATOM 763 O O . THR A 1 94 ? 5.043 18.578 12.727 1 94.88 94 THR A O 1
ATOM 766 N N . LEU A 1 95 ? 4.637 16.641 11.789 1 93.56 95 LEU A N 1
ATOM 767 C CA . LEU A 1 95 ? 3.209 16.922 11.648 1 93.56 95 LEU A CA 1
ATOM 768 C C . LEU A 1 95 ? 2.518 16.922 13.008 1 93.56 95 LEU A C 1
ATOM 770 O O . LEU A 1 95 ? 1.603 17.703 13.242 1 93.56 95 LEU A O 1
ATOM 774 N N . THR A 1 96 ? 2.938 16.031 13.875 1 88.81 96 THR A N 1
ATOM 775 C CA . THR A 1 96 ? 2.318 15.961 15.195 1 88.81 96 THR A CA 1
ATOM 776 C C . THR A 1 96 ? 2.686 17.172 16.031 1 88.81 96 THR A C 1
ATOM 778 O O . THR A 1 96 ? 1.854 17.703 16.781 1 88.81 96 THR A O 1
ATOM 781 N N . ASP A 1 97 ? 3.883 17.641 15.906 1 87.38 97 ASP A N 1
ATOM 782 C CA . ASP A 1 97 ? 4.34 18.828 16.625 1 87.38 97 ASP A CA 1
ATOM 783 C C . ASP A 1 97 ? 3.646 20.094 16.109 1 87.38 97 ASP A C 1
ATOM 785 O O . ASP A 1 97 ? 3.271 20.969 16.891 1 87.38 97 ASP A O 1
ATOM 789 N N . SER A 1 98 ? 3.496 20.188 14.898 1 83.19 98 SER A N 1
ATOM 790 C CA . SER A 1 98 ? 2.908 21.359 14.281 1 83.19 98 SER A CA 1
ATOM 791 C C . SER A 1 98 ? 1.423 21.484 14.609 1 83.19 98 SER A C 1
ATOM 793 O O . SER A 1 98 ? 0.876 22.578 14.664 1 83.19 98 SER A O 1
ATOM 795 N N . ASN A 1 99 ? 0.769 20.375 14.805 1 74.94 99 ASN A N 1
ATOM 796 C CA . ASN A 1 99 ? -0.649 20.391 15.141 1 74.94 99 ASN A CA 1
ATOM 797 C C . ASN A 1 99 ? -0.872 20.797 16.594 1 74.94 99 ASN A C 1
ATOM 799 O O . ASN A 1 99 ? -1.904 21.391 16.922 1 74.94 99 ASN A O 1
ATOM 803 N N . SER A 1 100 ? 0.021 20.391 17.422 1 68.19 100 SER A N 1
ATOM 804 C CA . SER A 1 100 ? -0.071 20.781 18.828 1 68.19 100 SER A CA 1
ATOM 805 C C . SER A 1 100 ? 0.173 22.266 19 1 68.19 100 SER A C 1
ATOM 807 O O . SER A 1 100 ? -0.497 22.922 19.797 1 68.19 100 SER A O 1
ATOM 809 N N . SER A 1 101 ? 1.103 22.75 18.25 1 61.22 101 SER A N 1
ATOM 810 C CA . SER A 1 101 ? 1.401 24.188 18.359 1 61.22 101 SER A CA 1
ATOM 811 C C . SER A 1 101 ? 0.236 25.031 17.859 1 61.22 101 SER A C 1
ATOM 813 O O . SER A 1 101 ? -0.046 26.094 18.406 1 61.22 101 SER A O 1
ATOM 815 N N . ASN A 1 102 ? -0.402 24.484 16.859 1 57.31 102 ASN A N 1
ATOM 816 C CA . ASN A 1 102 ? -1.528 25.25 16.328 1 57.31 102 ASN A CA 1
ATOM 817 C C . ASN A 1 102 ? -2.725 25.219 17.266 1 57.31 102 ASN A C 1
ATOM 819 O O . ASN A 1 102 ? -3.457 26.188 17.391 1 57.31 102 ASN A O 1
ATOM 823 N N . SER A 1 103 ? -2.961 24.047 17.844 1 54.06 103 SER A N 1
ATOM 824 C CA . SER A 1 103 ? -4.051 24 18.812 1 54.06 103 SER A CA 1
ATOM 825 C C . SER A 1 103 ? -3.789 24.922 20 1 54.06 103 SER A C 1
ATOM 827 O O . SER A 1 103 ? -4.723 25.484 20.578 1 54.06 103 SER A O 1
ATOM 829 N N . ASN A 1 104 ? -2.547 24.922 20.406 1 47.22 104 ASN A N 1
ATOM 830 C CA . ASN A 1 104 ? -2.227 25.812 21.516 1 47.22 104 ASN A CA 1
ATOM 831 C C . ASN A 1 104 ? -2.357 27.281 21.125 1 47.22 104 ASN A C 1
ATOM 833 O O . ASN A 1 104 ? -2.707 28.109 21.953 1 47.22 104 ASN A O 1
ATOM 837 N N . ARG A 1 105 ? -2.043 27.641 19.875 1 47.34 105 ARG A N 1
ATOM 838 C CA . ARG A 1 105 ? -2.139 29.031 19.469 1 47.34 105 ARG A CA 1
ATOM 839 C C . ARG A 1 105 ? -3.594 29.5 19.422 1 47.34 105 ARG A C 1
ATOM 841 O O . ARG A 1 105 ? -3.902 30.641 19.766 1 47.34 105 ARG A O 1
ATOM 848 N N . ILE A 1 106 ? -4.457 28.594 19.047 1 49.44 106 ILE A N 1
ATOM 849 C CA . ILE A 1 106 ? -5.867 28.969 19 1 49.44 106 ILE A CA 1
ATOM 850 C C . ILE A 1 106 ? -6.375 29.25 20.422 1 49.44 106 ILE A C 1
ATOM 852 O O . ILE A 1 106 ? -7.121 30.203 20.625 1 49.44 106 ILE A O 1
ATOM 856 N N . THR A 1 107 ? -5.914 28.422 21.281 1 49.91 107 THR A N 1
ATOM 857 C CA . THR A 1 107 ? -6.418 28.625 22.625 1 49.91 107 THR A CA 1
ATOM 858 C C . THR A 1 107 ? -5.883 29.938 23.203 1 49.91 107 THR A C 1
ATOM 860 O O . THR A 1 107 ? -6.582 30.625 23.969 1 49.91 107 THR A O 1
ATOM 863 N N . GLN A 1 108 ? -4.715 30.25 22.812 1 47.75 108 GLN A N 1
ATOM 864 C CA . GLN A 1 108 ? -4.145 31.438 23.422 1 47.75 108 GLN A CA 1
ATOM 865 C C . GLN A 1 108 ? -4.781 32.719 22.859 1 47.75 108 GLN A C 1
ATOM 867 O O . GLN A 1 108 ? -5 33.688 23.594 1 47.75 108 GLN A O 1
ATOM 872 N N . ASP A 1 109 ? -5.062 32.75 21.562 1 51.06 109 ASP A N 1
ATOM 873 C CA . ASP A 1 109 ? -5.617 33.969 20.969 1 51.06 109 ASP A CA 1
ATOM 874 C C . ASP A 1 109 ? -7.043 34.219 21.469 1 51.06 109 ASP A C 1
ATOM 876 O O . ASP A 1 109 ? -7.473 35.344 21.578 1 51.06 109 ASP A O 1
ATOM 880 N N . LYS A 1 110 ? -7.793 33.25 21.859 1 54.81 110 LYS A N 1
ATOM 881 C CA . LYS A 1 110 ? -9.141 33.406 22.406 1 54.81 110 LYS A CA 1
ATOM 882 C C . LYS A 1 110 ? -9.102 34.031 23.781 1 54.81 110 LYS A C 1
ATOM 884 O O . LYS A 1 110 ? -10.062 34.688 24.203 1 54.81 110 LYS A O 1
ATOM 889 N N . VAL A 1 111 ? -8.008 33.906 24.453 1 54.81 111 VAL A N 1
ATOM 890 C CA . VAL A 1 111 ? -7.996 34.375 25.844 1 54.81 111 VAL A CA 1
ATOM 891 C C . VAL A 1 111 ? -7.805 35.875 25.891 1 54.81 111 VAL A C 1
ATOM 893 O O . VAL A 1 111 ? -8.266 36.531 26.812 1 54.81 111 VAL A O 1
ATOM 896 N N . THR A 1 112 ? -7.113 36.344 24.844 1 49.44 112 THR A N 1
ATOM 897 C CA . THR A 1 112 ? -6.699 37.719 25.078 1 49.44 112 THR A CA 1
ATOM 898 C C . THR A 1 112 ? -7.84 38.688 24.766 1 49.44 112 THR A C 1
ATOM 900 O O . THR A 1 112 ? -7.723 39.906 25 1 49.44 112 THR A O 1
ATOM 903 N N . ILE A 1 113 ? -8.914 38.188 24.109 1 48.88 113 ILE A N 1
ATOM 904 C CA . ILE A 1 113 ? -9.875 39.188 23.703 1 48.88 113 ILE A CA 1
ATOM 905 C C . ILE A 1 113 ? -10.688 39.656 24.906 1 48.88 113 ILE A C 1
ATOM 907 O O . ILE A 1 113 ? -11.438 40.625 24.812 1 48.88 113 ILE A O 1
ATOM 911 N N . HIS A 1 114 ? -10.766 38.75 25.953 1 39.56 114 HIS A N 1
ATOM 912 C CA . HIS A 1 114 ? -11.727 39.219 26.953 1 39.56 114 HIS A CA 1
ATOM 913 C C . HIS A 1 114 ? -11.094 40.188 27.938 1 39.56 114 HIS A C 1
ATOM 915 O O . HIS A 1 114 ? -11.758 40.688 28.844 1 39.56 114 HIS A O 1
ATOM 921 N N . SER A 1 115 ? -9.836 40.625 27.672 1 30.38 115 SER A N 1
ATOM 922 C CA . SER A 1 115 ? -9.602 41.656 28.672 1 30.38 115 SER A CA 1
ATOM 923 C C . SER A 1 115 ? -10.18 43 28.234 1 30.38 115 SER A C 1
ATOM 925 O O . SER A 1 115 ? -10.141 43.344 27.047 1 30.38 115 SER A O 1
ATOM 927 N N . MET B 1 1 ? -11.125 3.699 14.594 1 58.09 1 MET B N 1
ATOM 928 C CA . MET B 1 1 ? -9.953 3.971 13.766 1 58.09 1 MET B CA 1
ATOM 929 C C . MET B 1 1 ? -8.922 2.852 13.883 1 58.09 1 MET B C 1
ATOM 931 O O . MET B 1 1 ? -8.367 2.404 12.883 1 58.09 1 MET B O 1
ATOM 935 N N . GLU B 1 2 ? -8.906 2.23 15.078 1 70.5 2 GLU B N 1
ATOM 936 C CA . GLU B 1 2 ? -7.922 1.197 15.383 1 70.5 2 GLU B CA 1
ATOM 937 C C . GLU B 1 2 ? -8.266 -0.114 14.68 1 70.5 2 GLU B C 1
ATOM 939 O O . GLU B 1 2 ? -7.387 -0.769 14.117 1 70.5 2 GLU B O 1
ATOM 944 N N . GLN B 1 3 ? -9.57 -0.312 14.484 1 78.88 3 GLN B N 1
ATOM 945 C CA . GLN B 1 3 ? -9.961 -1.576 13.867 1 78.88 3 GLN B CA 1
ATOM 946 C C . GLN B 1 3 ? -9.703 -1.56 12.359 1 78.88 3 GLN B C 1
ATOM 948 O O . GLN B 1 3 ? -9.25 -2.553 11.797 1 78.88 3 GLN B O 1
ATOM 953 N N . HIS B 1 4 ? -9.914 -0.438 11.797 1 88.19 4 HIS B N 1
ATOM 954 C CA . HIS B 1 4 ? -9.688 -0.28 10.367 1 88.19 4 HIS B CA 1
ATOM 955 C C . HIS B 1 4 ? -8.203 -0.433 10.023 1 88.19 4 HIS B C 1
ATOM 957 O O . HIS B 1 4 ? -7.855 -1.154 9.086 1 88.19 4 HIS B O 1
ATOM 963 N N . LYS B 1 5 ? -7.445 0.138 10.883 1 92.62 5 LYS B N 1
ATOM 964 C CA . LYS B 1 5 ? -6 0.052 10.68 1 92.62 5 LYS B CA 1
ATOM 965 C C . LYS B 1 5 ? -5.516 -1.391 10.789 1 92.62 5 LYS B C 1
ATOM 967 O O . LYS B 1 5 ? -4.719 -1.849 9.961 1 92.62 5 LYS B O 1
ATOM 972 N N . ALA B 1 6 ? -6.016 -2.078 11.773 1 93.88 6 ALA B N 1
ATOM 973 C CA . ALA B 1 6 ? -5.598 -3.461 11.984 1 93.88 6 ALA B CA 1
ATOM 974 C C . ALA B 1 6 ? -5.973 -4.34 10.797 1 93.88 6 ALA B C 1
ATOM 976 O O . ALA B 1 6 ? -5.191 -5.191 10.375 1 93.88 6 ALA B O 1
ATOM 977 N N . THR B 1 7 ? -7.164 -4.129 10.258 1 95.81 7 THR B N 1
ATOM 978 C CA . THR B 1 7 ? -7.633 -4.898 9.109 1 95.81 7 THR B CA 1
ATOM 979 C C . THR B 1 7 ? -6.766 -4.621 7.883 1 95.81 7 THR B C 1
ATOM 981 O O . THR B 1 7 ? -6.398 -5.543 7.152 1 95.81 7 THR B O 1
ATOM 984 N N . LEU B 1 8 ? -6.422 -3.383 7.734 1 96.88 8 LEU B N 1
ATOM 985 C CA . LEU B 1 8 ? -5.602 -2.994 6.594 1 96.88 8 LEU B CA 1
ATOM 986 C C .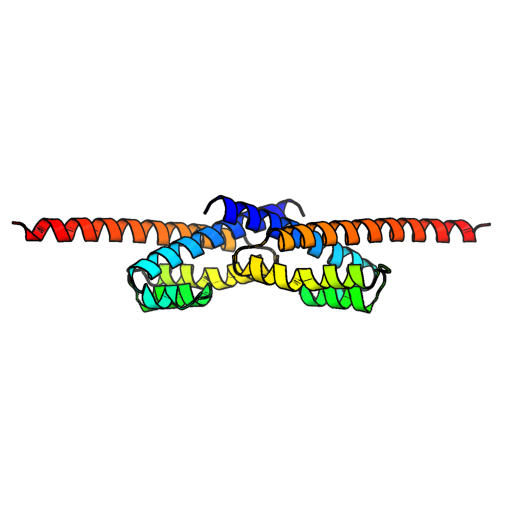 LEU B 1 8 ? -4.191 -3.559 6.719 1 96.88 8 LEU B C 1
ATOM 988 O O . LEU B 1 8 ? -3.611 -4.02 5.734 1 96.88 8 LEU B O 1
ATOM 992 N N . LEU B 1 9 ? -3.666 -3.574 7.938 1 96.44 9 LEU B N 1
ATOM 993 C CA . LEU B 1 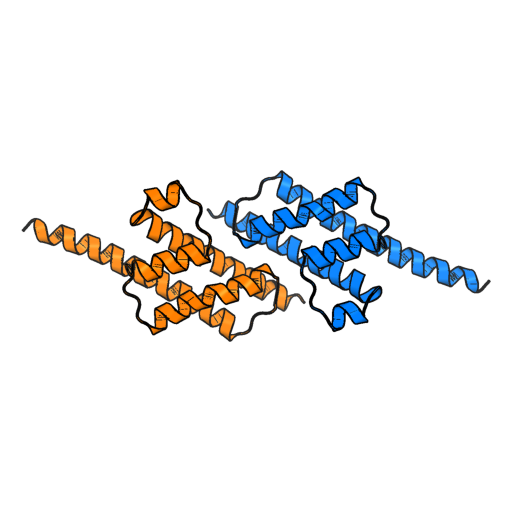9 ? -2.338 -4.137 8.164 1 96.44 9 LEU B CA 1
ATOM 994 C C . LEU B 1 9 ? -2.33 -5.637 7.891 1 96.44 9 LEU B C 1
ATOM 996 O O . LEU B 1 9 ? -1.384 -6.156 7.293 1 96.44 9 LEU B O 1
ATOM 1000 N N . GLU B 1 10 ? -3.338 -6.254 8.258 1 95.88 10 GLU B N 1
ATOM 1001 C CA . GLU B 1 10 ? -3.451 -7.684 7.992 1 95.88 10 GLU B CA 1
ATOM 1002 C C . GLU B 1 10 ? -3.57 -7.957 6.496 1 95.88 10 GLU B C 1
ATOM 1004 O O . GLU B 1 10 ? -2.918 -8.859 5.969 1 95.88 10 GLU B O 1
ATOM 1009 N N . ALA B 1 11 ? -4.426 -7.215 5.887 1 97.5 11 ALA B N 1
ATOM 1010 C CA . ALA B 1 11 ? -4.602 -7.371 4.445 1 97.5 11 ALA B CA 1
ATOM 1011 C C . ALA B 1 11 ? -3.293 -7.102 3.703 1 97.5 11 ALA B C 1
ATOM 1013 O O . ALA B 1 11 ? -2.951 -7.812 2.758 1 97.5 11 ALA B O 1
ATOM 1014 N N . TYR B 1 12 ? -2.58 -6.109 4.133 1 97.19 12 TYR B N 1
ATOM 1015 C CA . TYR B 1 12 ? -1.273 -5.816 3.557 1 97.19 12 TYR B CA 1
ATOM 1016 C C . TYR B 1 12 ? -0.332 -7.004 3.703 1 97.19 12 TYR B C 1
ATOM 1018 O O . TYR B 1 12 ? 0.369 -7.367 2.756 1 97.19 12 TYR B O 1
ATOM 1026 N N . SER B 1 13 ? -0.346 -7.547 4.848 1 96.75 13 SER B N 1
ATOM 1027 C CA . SER B 1 13 ? 0.479 -8.727 5.109 1 96.75 13 SER B CA 1
ATOM 1028 C C . SER B 1 13 ? 0.115 -9.875 4.18 1 96.75 13 SER B C 1
ATOM 1030 O O . SER B 1 13 ? 0.997 -10.555 3.652 1 96.75 13 SER B O 1
ATOM 1032 N N . GLN B 1 14 ? -1.114 -10.094 3.988 1 96.56 14 GLN B N 1
ATOM 1033 C CA . GLN B 1 14 ? -1.577 -11.172 3.117 1 96.56 14 GLN B CA 1
ATOM 1034 C C . GLN B 1 14 ? -1.198 -10.898 1.663 1 96.56 14 GLN B C 1
ATOM 1036 O O . GLN B 1 14 ? -0.794 -11.812 0.942 1 96.56 14 GLN B O 1
ATOM 1041 N N . LEU B 1 15 ? -1.341 -9.672 1.272 1 97.38 15 LEU B N 1
ATOM 1042 C CA . LEU B 1 15 ? -0.968 -9.289 -0.086 1 97.38 15 LEU B CA 1
ATOM 1043 C C . LEU B 1 15 ? 0.527 -9.484 -0.315 1 97.38 15 LEU B C 1
ATOM 1045 O O . LEU B 1 15 ? 0.944 -9.906 -1.396 1 97.38 15 LEU B O 1
ATOM 1049 N N . TYR B 1 16 ? 1.308 -9.156 0.704 1 96.31 16 TYR B N 1
ATOM 1050 C CA . TYR B 1 16 ? 2.742 -9.414 0.64 1 96.31 16 TYR B CA 1
ATOM 1051 C C . TYR B 1 16 ? 3.027 -10.891 0.394 1 96.31 16 TYR B C 1
ATOM 1053 O O . TYR B 1 16 ? 3.828 -11.234 -0.479 1 96.31 16 TYR B O 1
ATOM 1061 N N . GLU B 1 17 ? 2.352 -11.711 1.133 1 95.56 17 GLU B N 1
ATOM 1062 C CA . GLU B 1 17 ? 2.529 -13.156 0.982 1 95.56 17 GLU B CA 1
ATOM 1063 C C . GLU B 1 17 ? 2.104 -13.617 -0.407 1 95.56 17 GLU B C 1
ATOM 1065 O O . GLU B 1 17 ? 2.764 -14.461 -1.014 1 95.56 17 GLU B O 1
ATOM 1070 N N . LEU B 1 18 ? 1.024 -13.109 -0.868 1 96.31 18 LEU B N 1
ATOM 1071 C CA . LEU B 1 18 ? 0.546 -13.453 -2.203 1 96.31 18 LEU B CA 1
ATOM 1072 C C . LEU B 1 18 ? 1.581 -13.086 -3.262 1 96.31 18 LEU B C 1
ATOM 1074 O O . LEU B 1 18 ? 1.874 -13.891 -4.152 1 96.31 18 LEU B O 1
ATOM 1078 N N . GLU B 1 19 ? 2.098 -11.914 -3.146 1 95 19 GLU B N 1
ATOM 1079 C CA . GLU B 1 19 ? 3.08 -11.445 -4.121 1 95 19 GLU B CA 1
ATOM 1080 C C . GLU B 1 19 ? 4.324 -12.32 -4.117 1 95 19 GLU B C 1
ATOM 1082 O O . GLU B 1 19 ? 4.844 -12.68 -5.18 1 95 19 GLU B O 1
ATOM 1087 N N . ILE B 1 20 ? 4.785 -12.648 -2.924 1 93.44 20 ILE B N 1
ATOM 1088 C CA . ILE B 1 20 ? 5.969 -13.492 -2.803 1 93.44 20 ILE B CA 1
ATOM 1089 C C . ILE B 1 20 ? 5.691 -14.859 -3.418 1 93.44 20 ILE B C 1
ATOM 1091 O O . ILE B 1 20 ? 6.543 -15.414 -4.121 1 93.44 20 ILE B O 1
ATOM 1095 N N . THR B 1 21 ? 4.578 -15.398 -3.146 1 93.75 21 THR B N 1
ATOM 1096 C CA . THR B 1 21 ? 4.199 -16.703 -3.688 1 93.75 21 THR B CA 1
ATOM 1097 C C . THR B 1 21 ? 4.172 -16.672 -5.215 1 93.75 21 THR B C 1
ATOM 1099 O O . THR B 1 21 ? 4.711 -17.562 -5.871 1 93.75 21 THR B O 1
ATOM 1102 N N . LEU B 1 22 ? 3.572 -15.648 -5.773 1 94 22 LEU B N 1
ATOM 1103 C CA . LEU B 1 22 ? 3.488 -15.492 -7.223 1 94 22 LEU B CA 1
ATOM 1104 C C . LEU B 1 22 ? 4.879 -15.336 -7.832 1 94 22 LEU B C 1
ATOM 1106 O O . LEU B 1 22 ? 5.188 -15.961 -8.852 1 94 22 LEU B O 1
ATOM 1110 N N . ARG B 1 23 ? 5.684 -14.508 -7.215 1 92.81 23 ARG B N 1
ATOM 1111 C CA . ARG B 1 23 ? 7.035 -14.289 -7.715 1 92.81 23 ARG B CA 1
ATOM 1112 C C . ARG B 1 23 ? 7.84 -15.578 -7.711 1 92.81 23 ARG B C 1
ATOM 1114 O O . ARG B 1 23 ? 8.539 -15.883 -8.68 1 92.81 23 ARG B O 1
ATOM 1121 N N . ASN B 1 24 ? 7.754 -16.266 -6.594 1 91.56 24 ASN B N 1
ATOM 1122 C CA . ASN B 1 24 ? 8.477 -17.531 -6.496 1 91.56 24 ASN B CA 1
ATOM 1123 C C . ASN B 1 24 ? 8.008 -18.531 -7.555 1 91.56 24 ASN B C 1
ATOM 1125 O O . ASN B 1 24 ? 8.828 -19.203 -8.172 1 91.56 24 ASN B O 1
ATOM 1129 N N . HIS B 1 25 ? 6.762 -18.609 -7.746 1 90.94 25 HIS B N 1
ATOM 1130 C CA . HIS B 1 25 ? 6.203 -19.484 -8.758 1 90.94 25 HIS B CA 1
ATOM 1131 C C . HIS B 1 25 ? 6.703 -19.125 -10.148 1 90.94 25 HIS B C 1
ATOM 1133 O O . HIS B 1 25 ? 7.156 -20 -10.898 1 90.94 25 HIS B O 1
ATOM 1139 N N . LEU B 1 26 ? 6.676 -17.875 -10.461 1 92.56 26 LEU B N 1
ATOM 1140 C CA . LEU B 1 26 ? 7.047 -17.422 -11.797 1 92.56 26 LEU B CA 1
ATOM 1141 C C . LEU B 1 26 ? 8.555 -17.5 -11.992 1 92.56 26 LEU B C 1
ATOM 1143 O O . LEU B 1 26 ? 9.031 -17.672 -13.117 1 92.56 26 LEU B O 1
ATOM 1147 N N . LEU B 1 27 ? 9.281 -17.266 -10.883 1 91.5 27 LEU B N 1
ATOM 1148 C CA . LEU B 1 27 ? 10.734 -17.375 -10.961 1 91.5 27 LEU B CA 1
ATOM 1149 C C . LEU B 1 27 ? 11.148 -18.766 -11.414 1 91.5 27 LEU B C 1
ATOM 1151 O O . LEU B 1 27 ? 12.133 -18.922 -12.148 1 91.5 27 LEU B O 1
ATOM 1155 N N . SER B 1 28 ? 10.406 -19.766 -11.023 1 88.19 28 SER B N 1
ATOM 1156 C CA . SER B 1 28 ? 10.695 -21.141 -11.414 1 88.19 28 SER B CA 1
ATOM 1157 C C . SER B 1 28 ? 10.328 -21.406 -12.875 1 88.19 28 SER B C 1
ATOM 1159 O O . SER B 1 28 ? 10.938 -22.25 -13.531 1 88.19 28 SER B O 1
ATOM 1161 N N . LEU B 1 29 ? 9.414 -20.656 -13.453 1 88.06 29 LEU B N 1
ATOM 1162 C CA . LEU B 1 29 ? 8.906 -20.875 -14.805 1 88.06 29 LEU B CA 1
ATOM 1163 C C . LEU B 1 29 ? 9.609 -19.969 -15.805 1 88.06 29 LEU B C 1
ATOM 1165 O O . LEU B 1 29 ? 9.891 -20.375 -16.938 1 88.06 29 LEU B O 1
ATOM 1169 N N . LEU B 1 30 ? 9.859 -18.703 -15.336 1 89.38 30 LEU B N 1
ATOM 1170 C CA . LEU B 1 30 ? 10.375 -17.672 -16.219 1 89.38 30 LEU B CA 1
ATOM 1171 C C . LEU B 1 30 ? 11.5 -16.891 -15.539 1 89.38 30 LEU B C 1
ATOM 1173 O O . LEU B 1 30 ? 11.398 -15.68 -15.352 1 89.38 30 LEU B O 1
ATOM 1177 N 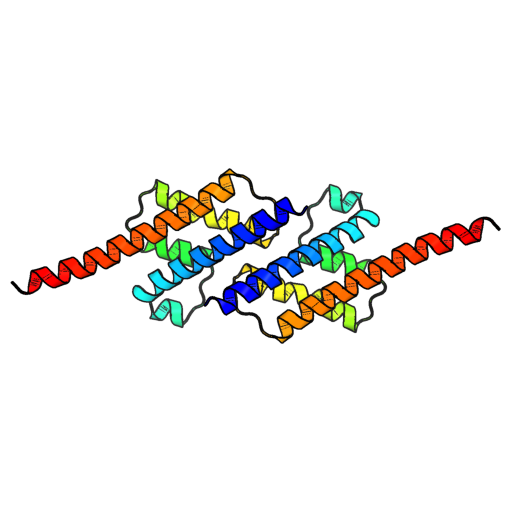N . PRO B 1 31 ? 12.633 -17.5 -15.234 1 87.56 31 PRO B N 1
ATOM 1178 C CA . PRO B 1 31 ? 13.688 -16.844 -14.453 1 87.56 31 PRO B CA 1
ATOM 1179 C C . PRO B 1 31 ? 14.273 -15.625 -15.156 1 87.56 31 PRO B C 1
ATOM 1181 O O . PRO B 1 31 ? 14.539 -14.609 -14.516 1 87.56 31 PRO B O 1
ATOM 1184 N N . ASP B 1 32 ? 14.398 -15.719 -16.438 1 88.75 32 ASP B N 1
ATOM 1185 C CA . ASP B 1 32 ? 15.016 -14.617 -17.156 1 88.75 32 ASP B CA 1
ATOM 1186 C C . ASP B 1 32 ? 14.133 -13.375 -17.125 1 88.75 32 ASP B C 1
ATOM 1188 O O . ASP B 1 32 ? 14.633 -12.258 -16.922 1 88.75 32 ASP B O 1
ATOM 1192 N N . LEU B 1 33 ? 12.836 -13.633 -17.203 1 84.69 33 LEU B N 1
ATOM 1193 C CA . LEU B 1 33 ? 11.898 -12.516 -17.188 1 84.69 33 LEU B CA 1
ATOM 1194 C C . LEU B 1 33 ? 11.859 -11.836 -15.828 1 84.69 33 LEU B C 1
ATOM 1196 O O . LEU B 1 33 ? 11.836 -10.609 -15.742 1 84.69 33 LEU B O 1
ATOM 1200 N N . LEU B 1 34 ? 11.906 -12.602 -14.828 1 86.81 34 LEU B N 1
ATOM 1201 C CA . LEU B 1 34 ? 11.75 -12.062 -13.484 1 86.81 34 LEU B CA 1
ATOM 1202 C C . LEU B 1 34 ? 13.047 -11.406 -13.008 1 86.81 34 LEU B C 1
ATOM 1204 O O . LEU B 1 34 ? 13.016 -10.461 -12.219 1 86.81 34 LEU B O 1
ATOM 1208 N N . THR B 1 35 ? 14.172 -11.891 -13.492 1 83.94 35 THR B N 1
ATOM 1209 C CA . THR B 1 35 ? 15.461 -11.344 -13.078 1 83.94 35 THR B CA 1
ATOM 1210 C C . THR B 1 35 ? 15.727 -10.008 -13.758 1 83.94 35 THR B C 1
ATOM 1212 O O . THR B 1 35 ? 16.312 -9.102 -13.156 1 83.94 35 THR B O 1
ATOM 1215 N N . SER B 1 36 ? 15.234 -9.961 -14.938 1 84.75 36 SER B N 1
ATOM 1216 C CA . SER B 1 36 ? 15.5 -8.758 -15.719 1 84.75 36 SER B CA 1
ATOM 1217 C C . SER B 1 36 ? 14.5 -7.652 -15.391 1 84.75 36 SER B C 1
ATOM 1219 O O . SER B 1 36 ? 14.781 -6.469 -15.594 1 84.75 36 SER B O 1
ATOM 1221 N N . ASN B 1 37 ? 13.328 -8.195 -14.898 1 82.19 37 ASN B N 1
ATOM 1222 C CA . ASN B 1 37 ? 12.25 -7.258 -14.625 1 82.19 37 ASN B CA 1
ATOM 1223 C C . ASN B 1 37 ? 11.711 -7.418 -13.211 1 82.19 37 ASN B C 1
ATOM 1225 O O . ASN B 1 37 ? 11.945 -8.438 -12.562 1 82.19 37 ASN B O 1
ATOM 1229 N N . GLN B 1 38 ? 11.234 -6.316 -12.641 1 85.25 38 GLN B N 1
ATOM 1230 C CA . GLN B 1 38 ? 10.477 -6.34 -11.398 1 85.25 38 GLN B CA 1
ATOM 1231 C C . GLN B 1 38 ? 8.992 -6.121 -11.648 1 85.25 38 GLN B C 1
ATOM 1233 O O . GLN B 1 38 ? 8.484 -5.008 -11.484 1 85.25 38 GLN B O 1
ATOM 1238 N N . PRO B 1 39 ? 8.406 -7.242 -12.125 1 90.5 39 PRO B N 1
ATOM 1239 C CA . PRO B 1 39 ? 6.992 -7.062 -12.469 1 90.5 39 PRO B CA 1
ATOM 1240 C C . PRO B 1 39 ? 6.156 -6.566 -11.289 1 90.5 39 PRO B C 1
ATOM 1242 O O . PRO B 1 39 ? 6.406 -6.953 -10.141 1 90.5 39 PRO B O 1
ATOM 1245 N N . SER B 1 40 ? 5.195 -5.762 -11.625 1 91.25 40 SER B N 1
ATOM 1246 C CA . SER B 1 40 ? 4.223 -5.312 -10.633 1 91.25 40 SER B CA 1
ATOM 1247 C C . SER B 1 40 ? 3.248 -6.426 -10.266 1 91.25 40 SER B C 1
ATOM 1249 O O . SER B 1 40 ? 3.223 -7.473 -10.922 1 91.25 40 SER B O 1
ATOM 1251 N N . TYR B 1 41 ? 2.537 -6.164 -9.242 1 94.81 41 TYR B N 1
ATOM 1252 C CA . TYR B 1 41 ? 1.6 -7.168 -8.75 1 94.81 41 TYR B CA 1
ATOM 1253 C C . TYR B 1 41 ? 0.623 -7.582 -9.844 1 94.81 41 TYR B C 1
ATOM 1255 O O . TYR B 1 41 ? 0.394 -8.773 -10.062 1 94.81 41 TYR B O 1
ATOM 1263 N N . TRP B 1 42 ? 0.072 -6.621 -10.547 1 94.12 42 TRP B N 1
ATOM 1264 C CA . TRP B 1 42 ? -0.89 -6.934 -11.594 1 94.12 42 TRP B CA 1
ATOM 1265 C C . TRP B 1 42 ? -0.231 -7.734 -12.719 1 94.12 42 TRP B C 1
ATOM 1267 O O . TRP B 1 42 ? -0.838 -8.648 -13.273 1 94.12 42 TRP B O 1
ATOM 1277 N N . GLN B 1 43 ? 0.974 -7.449 -13.047 1 93.88 43 GLN B N 1
ATOM 1278 C CA . GLN B 1 43 ? 1.71 -8.203 -14.062 1 93.88 43 GLN B CA 1
ATOM 1279 C C . GLN B 1 43 ? 1.96 -9.641 -13.609 1 93.88 43 GLN B C 1
ATOM 1281 O O . GLN B 1 43 ? 1.86 -10.57 -14.406 1 93.88 43 GLN B O 1
ATOM 1286 N N . LEU B 1 44 ? 2.326 -9.766 -12.312 1 95 44 LEU B N 1
ATOM 1287 C CA . LEU B 1 44 ? 2.516 -11.109 -11.766 1 95 44 LEU B CA 1
ATOM 1288 C C . LEU B 1 44 ? 1.244 -11.938 -11.906 1 95 44 LEU B C 1
ATOM 1290 O O . LEU B 1 44 ? 1.296 -13.094 -12.312 1 95 44 LEU B O 1
ATOM 1294 N N . ILE B 1 45 ? 0.137 -11.305 -11.57 1 96.12 45 ILE B N 1
ATOM 1295 C CA . ILE B 1 45 ? -1.153 -11.977 -11.68 1 96.12 45 ILE B CA 1
ATOM 1296 C C . ILE B 1 45 ? -1.418 -12.367 -13.125 1 96.12 45 ILE B C 1
ATOM 1298 O O . ILE B 1 45 ? -1.746 -13.523 -13.422 1 96.12 45 ILE B O 1
ATOM 1302 N N . THR B 1 46 ? -1.23 -11.469 -14.016 1 95.06 46 THR B N 1
ATOM 1303 C CA . THR B 1 46 ? -1.509 -11.695 -15.43 1 95.06 46 THR B CA 1
ATOM 1304 C C . THR B 1 46 ? -0.625 -12.812 -15.984 1 95.06 46 THR B C 1
ATOM 1306 O O . THR B 1 46 ? -1.113 -13.727 -16.641 1 95.06 46 THR B O 1
ATOM 1309 N N . LEU B 1 47 ? 0.634 -12.703 -15.703 1 93.94 47 LEU B N 1
ATOM 1310 C CA . LEU B 1 47 ? 1.578 -13.719 -16.156 1 93.94 47 LEU B CA 1
ATOM 1311 C C . LEU B 1 47 ? 1.197 -15.094 -15.625 1 93.94 47 LEU B C 1
ATOM 1313 O O . LEU B 1 47 ? 1.215 -16.078 -16.359 1 9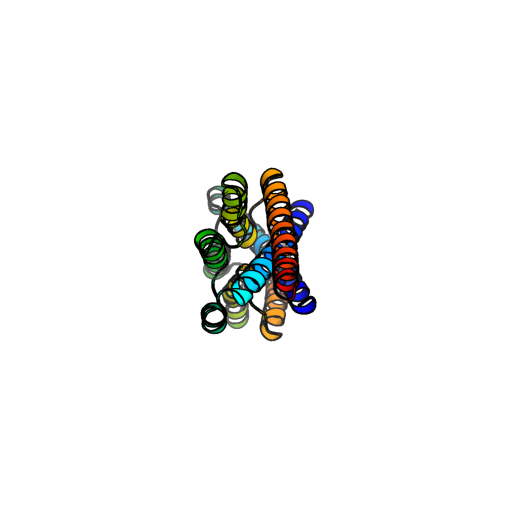3.94 47 LEU B O 1
ATOM 1317 N N . THR B 1 48 ? 0.869 -15.164 -14.352 1 93.69 48 THR B N 1
ATOM 1318 C CA . THR B 1 48 ? 0.516 -16.422 -13.711 1 93.69 48 THR B CA 1
ATOM 1319 C C . THR B 1 48 ? -0.722 -17.031 -14.367 1 93.69 48 THR B C 1
ATOM 1321 O O . THR B 1 48 ? -0.748 -18.234 -14.664 1 93.69 48 THR B O 1
ATOM 1324 N N . LEU B 1 49 ? -1.656 -16.203 -14.609 1 94.06 49 LEU B N 1
ATOM 1325 C CA . LEU B 1 49 ? -2.91 -16.703 -15.172 1 94.06 49 LEU B CA 1
ATOM 1326 C C . LEU B 1 49 ? -2.748 -17.031 -16.656 1 94.06 49 LEU B C 1
ATOM 1328 O O . LEU B 1 49 ? -3.34 -18 -17.141 1 94.06 49 LEU B O 1
ATOM 1332 N N . ASP B 1 50 ? -1.987 -16.297 -17.344 1 91.62 50 ASP B N 1
ATOM 1333 C CA . ASP B 1 50 ? -1.753 -16.531 -18.766 1 91.62 50 ASP B CA 1
ATOM 1334 C C . ASP B 1 50 ? -0.97 -17.812 -18.984 1 91.62 50 ASP B C 1
ATOM 1336 O O . ASP B 1 50 ? -1.257 -18.562 -19.922 1 91.62 50 ASP B O 1
ATOM 1340 N N . TYR B 1 51 ? 0.044 -18.062 -18.172 1 88.62 51 TYR B N 1
ATOM 1341 C CA . TYR B 1 51 ? 0.851 -19.266 -18.297 1 88.62 51 TYR B CA 1
ATOM 1342 C C . TYR B 1 51 ? 0.058 -20.5 -17.859 1 88.62 51 TYR B C 1
ATOM 1344 O O . TYR B 1 51 ? 0.374 -21.625 -18.266 1 88.62 51 TYR B O 1
ATOM 1352 N N . ASN B 1 52 ? -0.883 -20.281 -16.906 1 86.88 52 ASN B N 1
ATOM 1353 C CA . ASN B 1 52 ? -1.816 -21.312 -16.469 1 86.88 52 ASN B CA 1
ATOM 1354 C C . ASN B 1 52 ? -1.085 -22.516 -15.891 1 86.88 52 ASN B C 1
ATOM 1356 O O . ASN B 1 52 ? -1.521 -23.656 -16.062 1 86.88 52 ASN B O 1
ATOM 1360 N N . SER B 1 53 ? 0.011 -22.297 -15.336 1 85 53 SER B N 1
ATOM 1361 C CA . SER B 1 53 ? 0.825 -23.391 -14.805 1 85 53 SER B CA 1
ATOM 1362 C C . SER B 1 53 ? 0.228 -23.953 -13.523 1 85 53 SER B C 1
ATOM 1364 O O . SER B 1 53 ? 0.525 -25.078 -13.141 1 85 53 SER B O 1
ATOM 1366 N N . LEU B 1 54 ? -0.657 -23.266 -12.898 1 89.25 54 LEU B N 1
ATOM 1367 C CA . LEU B 1 54 ? -1.221 -23.672 -11.617 1 89.25 54 LEU B CA 1
ATOM 1368 C C . LEU B 1 54 ? -2.541 -24.406 -11.812 1 89.25 54 LEU B C 1
ATOM 1370 O O . LEU B 1 54 ? -3.127 -24.922 -10.852 1 89.25 54 LEU B O 1
ATOM 1374 N N . GLN B 1 55 ? -3.029 -24.5 -13.023 1 89.81 55 GLN B N 1
ATOM 1375 C CA . GLN B 1 55 ? -4.246 -25.219 -13.367 1 89.81 55 GLN B CA 1
ATOM 1376 C C . GLN B 1 55 ? -5.426 -24.75 -12.516 1 89.81 55 GLN B C 1
ATOM 1378 O O . GLN B 1 55 ? -6.145 -25.578 -11.938 1 89.81 55 GLN B O 1
ATOM 1383 N N . LEU B 1 56 ? -5.59 -23.547 -12.438 1 94.19 56 LEU B N 1
ATOM 1384 C CA . LEU B 1 56 ? -6.66 -22.938 -11.656 1 94.19 56 LEU B CA 1
ATOM 1385 C C . LEU B 1 56 ? -7.984 -23 -12.406 1 94.19 56 LEU B C 1
ATOM 1387 O O . LEU B 1 56 ? -8.023 -22.828 -13.625 1 94.19 56 LEU B O 1
ATOM 1391 N N . SER B 1 57 ? -8.992 -23.328 -11.672 1 94.38 57 SER B N 1
ATOM 1392 C CA . SER B 1 57 ? -10.328 -23.25 -12.242 1 94.38 57 SER B CA 1
ATOM 1393 C C . SER B 1 57 ? -10.703 -21.812 -12.594 1 94.38 57 SER B C 1
ATOM 1395 O O . SER B 1 57 ? -10.078 -20.875 -12.109 1 94.38 57 SER B O 1
ATOM 1397 N N . PRO B 1 58 ? -11.727 -21.562 -13.461 1 95.56 58 PRO B N 1
ATOM 1398 C CA . PRO B 1 58 ? -12.172 -20.219 -13.789 1 95.56 58 PRO B CA 1
ATOM 1399 C C . PRO B 1 58 ? -12.57 -19.406 -12.547 1 95.56 58 PRO B C 1
ATOM 1401 O O . PRO B 1 58 ? -12.297 -18.203 -12.469 1 95.56 58 PRO B O 1
ATOM 1404 N N . LYS B 1 59 ? -13.172 -20.078 -11.578 1 96 59 LYS B N 1
ATOM 1405 C CA . LYS B 1 59 ? -13.57 -19.422 -10.336 1 96 59 LYS B CA 1
ATOM 1406 C C . LYS B 1 59 ? -12.344 -18.984 -9.531 1 96 59 LYS B C 1
ATOM 1408 O O . LYS B 1 59 ? -12.312 -17.859 -9 1 96 59 LYS B O 1
ATOM 1413 N N . GLU B 1 60 ? -11.398 -19.844 -9.484 1 96.31 60 GLU B N 1
ATOM 1414 C CA . GLU B 1 60 ? -10.164 -19.531 -8.773 1 96.31 60 GLU B CA 1
ATOM 1415 C C . GLU B 1 60 ? -9.414 -18.391 -9.453 1 96.31 60 GLU B C 1
ATOM 1417 O O . GLU B 1 60 ? -8.875 -17.5 -8.781 1 96.31 60 GLU B O 1
ATOM 1422 N N . LYS B 1 61 ? -9.438 -18.391 -10.805 1 96.75 61 LYS B N 1
ATOM 1423 C CA . LYS B 1 61 ? -8.797 -17.312 -11.562 1 96.75 61 LYS B CA 1
ATOM 1424 C C . LYS B 1 61 ? -9.453 -15.977 -11.273 1 96.75 61 LYS B C 1
ATOM 1426 O O . LYS B 1 61 ? -8.766 -14.961 -11.133 1 96.75 61 LYS B O 1
ATOM 1431 N N . LYS B 1 62 ? -10.719 -15.992 -11.188 1 96.94 62 LYS B N 1
ATOM 1432 C CA . LYS B 1 62 ? -11.453 -14.773 -10.875 1 96.94 62 LYS B CA 1
ATOM 1433 C C . LYS B 1 62 ? -11.094 -14.242 -9.492 1 96.94 62 LYS B C 1
ATOM 1435 O O . LYS B 1 62 ? -10.93 -13.031 -9.312 1 96.94 62 LYS B O 1
ATOM 1440 N N . VAL B 1 63 ? -10.961 -15.109 -8.555 1 97.69 63 VAL B N 1
ATOM 1441 C CA . VAL B 1 63 ? -10.602 -14.75 -7.188 1 97.69 63 VAL B CA 1
ATOM 1442 C C . VAL B 1 63 ? -9.219 -14.102 -7.172 1 97.69 63 VAL B C 1
ATOM 1444 O O . VAL B 1 63 ? -9.023 -13.047 -6.566 1 97.69 63 VAL B O 1
ATOM 1447 N N . ILE B 1 64 ? -8.297 -14.711 -7.852 1 97.38 64 ILE B N 1
ATOM 1448 C CA . ILE B 1 64 ? -6.918 -14.227 -7.887 1 97.38 64 ILE B CA 1
ATOM 1449 C C . ILE B 1 64 ? -6.867 -12.859 -8.562 1 97.38 64 ILE B C 1
ATOM 1451 O O . ILE B 1 64 ? -6.199 -11.945 -8.086 1 97.38 64 ILE B O 1
ATOM 1455 N N . ARG B 1 65 ? -7.602 -12.688 -9.625 1 97.06 65 ARG B N 1
ATOM 1456 C CA . ARG B 1 65 ? -7.648 -11.414 -10.336 1 97.06 65 ARG B CA 1
ATOM 1457 C C . ARG B 1 65 ? -8.211 -10.305 -9.453 1 97.06 65 ARG B C 1
ATOM 1459 O O . ARG B 1 65 ? -7.762 -9.164 -9.516 1 97.06 65 ARG B O 1
ATOM 1466 N N . HIS B 1 66 ? -9.133 -10.68 -8.641 1 97.75 66 HIS B N 1
ATOM 1467 C CA . HIS B 1 66 ? -9.828 -9.703 -7.809 1 97.75 66 HIS B CA 1
ATOM 1468 C C . HIS B 1 66 ? -8.906 -9.148 -6.727 1 97.75 66 HIS B C 1
ATOM 1470 O O . HIS B 1 66 ? -9.164 -8.07 -6.188 1 97.75 66 HIS B O 1
ATOM 1476 N N . THR B 1 67 ? -7.887 -9.859 -6.426 1 98.06 67 THR B N 1
ATOM 1477 C CA . THR B 1 67 ? -6.969 -9.375 -5.402 1 98.06 67 THR B CA 1
ATOM 1478 C C . THR B 1 67 ? -6.301 -8.078 -5.852 1 98.06 67 THR B C 1
ATOM 1480 O O . THR B 1 67 ? -5.809 -7.305 -5.023 1 98.06 67 THR B O 1
ATOM 1483 N N . THR B 1 68 ? -6.273 -7.789 -7.164 1 97.12 68 THR B N 1
ATOM 1484 C CA . THR B 1 68 ? -5.688 -6.555 -7.672 1 97.12 68 THR B CA 1
ATOM 1485 C C . THR B 1 68 ? -6.465 -5.34 -7.176 1 97.12 68 THR B C 1
ATOM 1487 O O . THR B 1 68 ? -5.871 -4.332 -6.789 1 97.12 68 THR B O 1
ATOM 1490 N N . SER B 1 69 ? -7.773 -5.492 -7.195 1 96.88 69 SER B N 1
ATOM 1491 C CA . SER B 1 69 ? -8.594 -4.383 -6.715 1 96.88 69 SER B CA 1
ATOM 1492 C C . SER B 1 69 ? -8.445 -4.191 -5.211 1 96.88 69 SER B C 1
ATOM 1494 O O . SER B 1 69 ? -8.453 -3.062 -4.719 1 96.88 69 SER B O 1
ATOM 1496 N N . ILE B 1 70 ? -8.328 -5.207 -4.484 1 97.81 70 ILE B N 1
ATOM 1497 C CA . ILE B 1 70 ? -8.148 -5.141 -3.037 1 97.81 70 ILE B CA 1
ATOM 1498 C C . ILE B 1 70 ? -6.801 -4.512 -2.709 1 97.81 70 ILE B C 1
ATOM 1500 O O . ILE B 1 70 ? -6.695 -3.695 -1.79 1 97.81 70 ILE B O 1
ATOM 1504 N N . ARG B 1 71 ? -5.812 -4.902 -3.463 1 96.94 71 ARG B N 1
ATOM 1505 C CA . ARG B 1 71 ? -4.5 -4.285 -3.299 1 96.94 71 ARG B CA 1
ATOM 1506 C C . ARG B 1 71 ? -4.586 -2.77 -3.443 1 96.94 71 ARG B C 1
ATOM 1508 O O . ARG B 1 71 ? -3.975 -2.031 -2.668 1 96.94 71 ARG B O 1
ATOM 1515 N N . ASN B 1 72 ? -5.316 -2.324 -4.406 1 93.88 72 ASN B N 1
ATOM 1516 C CA . ASN B 1 72 ? -5.484 -0.891 -4.621 1 93.88 72 ASN B CA 1
ATOM 1517 C C . ASN B 1 72 ? -6.133 -0.216 -3.414 1 93.88 72 ASN B C 1
ATOM 1519 O O . ASN B 1 72 ? -5.715 0.867 -3.004 1 93.88 72 ASN B O 1
ATOM 1523 N N . LYS B 1 73 ? -7.137 -0.865 -2.902 1 94.88 73 LYS B N 1
ATOM 1524 C CA . LYS B 1 73 ? -7.785 -0.331 -1.709 1 94.88 73 LYS B CA 1
ATOM 1525 C C . LYS B 1 73 ? -6.801 -0.229 -0.548 1 94.88 73 LYS B C 1
ATOM 1527 O O . LYS B 1 73 ? -6.75 0.792 0.142 1 94.88 73 LYS B O 1
ATOM 1532 N N . VAL B 1 74 ? -5.996 -1.232 -0.333 1 95.94 74 VAL B N 1
ATOM 1533 C CA . VAL B 1 74 ? -5.031 -1.283 0.761 1 95.94 74 VAL B CA 1
ATOM 1534 C C . VAL B 1 74 ? -3.965 -0.209 0.561 1 95.94 74 VAL B C 1
ATOM 1536 O O . VAL B 1 74 ? -3.635 0.528 1.492 1 95.94 74 VAL B O 1
ATOM 1539 N N . CYS B 1 75 ? -3.473 -0.052 -0.629 1 93.69 75 CYS B N 1
ATOM 1540 C CA . CYS B 1 75 ? -2.447 0.937 -0.946 1 93.69 75 CYS B CA 1
ATOM 1541 C C . CYS B 1 75 ? -2.959 2.352 -0.696 1 93.69 75 CYS B C 1
ATOM 1543 O O . CYS B 1 75 ? -2.197 3.227 -0.282 1 93.69 75 CYS B O 1
ATOM 1545 N N . HIS B 1 76 ? -4.188 2.49 -0.868 1 91.19 76 HIS B N 1
ATOM 1546 C CA . HIS B 1 76 ? -4.77 3.814 -0.681 1 91.19 76 HIS B CA 1
ATOM 1547 C C . HIS B 1 76 ? -5.43 3.939 0.688 1 91.19 76 HIS B C 1
ATOM 1549 O O . HIS B 1 76 ? -6.203 4.871 0.927 1 91.19 76 HIS B O 1
ATOM 1555 N N . MET B 1 77 ? -5.215 2.975 1.501 1 91.88 77 MET B N 1
ATOM 1556 C CA . MET B 1 77 ? -5.688 2.963 2.883 1 91.88 77 MET B CA 1
ATOM 1557 C C . MET B 1 77 ? -7.207 3.111 2.939 1 91.88 77 MET B C 1
ATOM 1559 O O . MET B 1 77 ? -7.73 3.824 3.795 1 91.88 77 MET B O 1
ATOM 1563 N N . GLN B 1 78 ? -7.855 2.58 1.995 1 92.44 78 GLN B N 1
ATOM 1564 C CA . GLN B 1 78 ? -9.312 2.58 1.936 1 92.44 78 GLN B CA 1
ATOM 1565 C C . GLN B 1 78 ? -9.898 1.413 2.727 1 92.44 78 GLN B C 1
ATOM 1567 O O . GLN B 1 78 ? -9.273 0.354 2.83 1 92.44 78 GLN B O 1
ATOM 1572 N N . PRO B 1 79 ? -11.062 1.62 3.285 1 91.5 79 PRO B N 1
ATOM 1573 C CA . PRO B 1 79 ? -11.688 0.542 4.051 1 91.5 79 PRO B CA 1
ATOM 1574 C C . PRO B 1 79 ? -11.898 -0.724 3.223 1 91.5 79 PRO B C 1
ATOM 1576 O O . PRO B 1 79 ? -12.18 -0.642 2.023 1 91.5 79 PRO B O 1
ATOM 1579 N N . LEU B 1 80 ? -11.812 -1.884 3.908 1 96.38 80 LEU B N 1
ATOM 1580 C CA . LEU B 1 80 ? -12.07 -3.186 3.301 1 96.38 80 LEU B CA 1
ATOM 1581 C C . LEU B 1 80 ? -13.359 -3.793 3.842 1 96.38 80 LEU B C 1
ATOM 1583 O O . LEU B 1 80 ? -13.664 -3.668 5.031 1 96.38 80 LEU B O 1
ATOM 1587 N N . THR B 1 81 ? -14.039 -4.465 3.004 1 95.38 81 THR B N 1
ATOM 1588 C CA . THR B 1 81 ? -15.203 -5.23 3.428 1 95.38 81 THR B CA 1
ATOM 1589 C C . THR B 1 81 ? -14.797 -6.625 3.893 1 95.38 81 THR B C 1
ATOM 1591 O O . THR B 1 81 ? -13.672 -7.066 3.646 1 95.38 81 THR B O 1
ATOM 1594 N N . SER B 1 82 ? -15.719 -7.254 4.57 1 95 82 SER B N 1
ATOM 1595 C CA . SER B 1 82 ? -15.484 -8.641 4.965 1 95 82 SER B CA 1
ATOM 1596 C C . SER B 1 82 ? -15.258 -9.531 3.752 1 95 82 SER B C 1
ATOM 1598 O O . SER B 1 82 ? -14.5 -10.5 3.818 1 95 82 SER B O 1
ATOM 1600 N N . GLN B 1 83 ? -15.922 -9.211 2.699 1 96.88 83 GLN B N 1
ATOM 1601 C CA . GLN B 1 83 ? -15.75 -9.961 1.461 1 96.88 83 GLN B CA 1
ATOM 1602 C C . GLN B 1 83 ? -14.336 -9.812 0.912 1 96.88 83 GLN B C 1
ATOM 1604 O O . GLN B 1 83 ? -13.742 -10.781 0.431 1 96.88 83 GLN B O 1
ATOM 1609 N N . ASP B 1 84 ? -13.836 -8.617 0.971 1 97.75 84 ASP B N 1
ATOM 1610 C CA . ASP B 1 84 ? -12.469 -8.375 0.532 1 97.75 84 ASP B CA 1
ATOM 1611 C C . ASP B 1 84 ? -11.484 -9.273 1.286 1 97.75 84 ASP B C 1
ATOM 1613 O O . ASP B 1 84 ? -10.633 -9.922 0.676 1 97.75 84 ASP B O 1
ATOM 1617 N N . VAL B 1 85 ? -11.648 -9.305 2.58 1 96.5 85 VAL B N 1
ATOM 1618 C CA . VAL B 1 85 ? -10.766 -10.086 3.441 1 96.5 85 VAL B CA 1
ATOM 1619 C C . VAL B 1 85 ? -10.898 -11.57 3.107 1 96.5 85 VAL B C 1
ATOM 1621 O O . VAL B 1 85 ? -9.898 -12.289 3.037 1 96.5 85 VAL B O 1
ATOM 1624 N N . ALA B 1 86 ? -12.062 -11.992 2.887 1 97.19 86 ALA B N 1
ATOM 1625 C CA . ALA B 1 86 ? -12.312 -13.391 2.541 1 97.19 86 ALA B CA 1
ATOM 1626 C C . ALA B 1 86 ? -11.648 -13.75 1.217 1 97.19 86 ALA B C 1
ATOM 1628 O O . ALA B 1 86 ? -11.117 -14.859 1.063 1 97.19 86 ALA B O 1
ATOM 1629 N N . ILE B 1 87 ? -11.695 -12.852 0.28 1 98.12 87 ILE B N 1
ATOM 1630 C CA . ILE B 1 87 ? -11.102 -13.078 -1.033 1 98.12 87 ILE B CA 1
ATOM 1631 C C . ILE B 1 87 ? -9.594 -13.25 -0.892 1 98.12 87 ILE B C 1
ATOM 1633 O O . ILE B 1 87 ? -9 -14.133 -1.512 1 98.12 87 ILE B O 1
ATOM 1637 N N . LEU B 1 88 ? -8.961 -12.43 -0.085 1 98 88 LEU B N 1
ATOM 1638 C CA . LEU B 1 88 ? -7.52 -12.531 0.125 1 98 88 LEU B CA 1
ATOM 1639 C C . LEU B 1 88 ? -7.156 -13.891 0.72 1 98 88 LEU B C 1
ATOM 1641 O O . LEU B 1 88 ? -6.207 -14.539 0.268 1 98 88 LEU B O 1
ATOM 1645 N N . ARG B 1 89 ? -7.922 -14.281 1.689 1 96.81 89 ARG B N 1
ATOM 1646 C CA . ARG B 1 89 ? -7.68 -15.578 2.316 1 96.81 89 ARG B CA 1
ATOM 1647 C C . ARG B 1 89 ? -7.844 -16.719 1.311 1 96.81 89 ARG B C 1
ATOM 1649 O O . ARG B 1 89 ? -7.016 -17.625 1.256 1 96.81 89 ARG B O 1
ATOM 1656 N N . LYS B 1 90 ? -8.852 -16.656 0.542 1 97.31 90 LYS B N 1
ATOM 1657 C CA . LYS B 1 90 ? -9.117 -17.672 -0.474 1 97.31 90 LYS B CA 1
ATOM 1658 C C . LYS B 1 90 ? -8.016 -17.703 -1.521 1 97.31 90 LYS B C 1
ATOM 1660 O O . LYS B 1 90 ? -7.59 -18.781 -1.951 1 97.31 90 LYS B O 1
ATOM 1665 N N . ALA B 1 91 ? -7.59 -16.547 -1.945 1 97.81 91 ALA B N 1
ATOM 1666 C CA . ALA B 1 91 ? -6.52 -16.469 -2.936 1 97.81 91 ALA B CA 1
ATOM 1667 C C . ALA B 1 91 ? -5.238 -17.109 -2.412 1 97.81 91 ALA B C 1
ATOM 1669 O O . ALA B 1 91 ? -4.578 -17.875 -3.127 1 97.81 91 ALA B O 1
ATOM 1670 N N . LEU B 1 92 ? -4.93 -16.844 -1.169 1 95.75 92 LEU B N 1
ATOM 1671 C CA . LEU B 1 92 ? -3.719 -17.391 -0.57 1 95.75 92 LEU B CA 1
ATOM 1672 C C . LEU B 1 92 ? -3.795 -18.922 -0.479 1 95.75 92 LEU B C 1
ATOM 1674 O O . LEU B 1 92 ? -2.84 -19.609 -0.828 1 95.75 92 LEU B O 1
ATOM 1678 N N . THR B 1 93 ? -4.898 -19.344 -0.042 1 94.94 93 THR B N 1
ATOM 1679 C CA . THR B 1 93 ? -5.098 -20.781 0.068 1 94.94 93 THR B CA 1
ATOM 1680 C C . THR B 1 93 ? -5.008 -21.453 -1.303 1 94.94 93 THR B C 1
ATOM 1682 O O . THR B 1 93 ? -4.363 -22.5 -1.454 1 94.94 93 THR B O 1
ATOM 1685 N N . THR B 1 94 ? -5.609 -20.844 -2.254 1 94.94 94 THR B N 1
ATOM 1686 C CA . THR B 1 94 ? -5.621 -21.375 -3.617 1 94.94 94 THR B CA 1
ATOM 1687 C C . THR B 1 94 ? -4.203 -21.469 -4.172 1 94.94 94 THR B C 1
ATOM 1689 O O . THR B 1 94 ? -3.814 -22.5 -4.727 1 94.94 94 THR B O 1
ATOM 1692 N N . LEU B 1 95 ? -3.418 -20.484 -3.986 1 93.69 95 LEU B N 1
ATOM 1693 C CA . LEU B 1 95 ? -2.072 -20.438 -4.547 1 93.69 95 LEU B CA 1
ATOM 1694 C C . LEU B 1 95 ? -1.142 -21.391 -3.803 1 93.69 95 LEU B C 1
ATOM 1696 O O . LEU B 1 95 ? -0.277 -22.016 -4.414 1 93.69 95 LEU B O 1
ATOM 1700 N N . THR B 1 96 ? -1.312 -21.484 -2.496 1 88.88 96 THR B N 1
ATOM 1701 C CA . THR B 1 96 ? -0.45 -22.359 -1.705 1 88.88 96 THR B CA 1
ATOM 1702 C C . THR B 1 96 ? -0.754 -23.812 -1.993 1 88.88 96 THR B C 1
ATOM 1704 O O . THR B 1 96 ? 0.157 -24.641 -2.053 1 88.88 96 THR B O 1
ATOM 1707 N N . ASP B 1 97 ? -1.983 -24.125 -2.205 1 87.5 97 ASP B N 1
ATOM 1708 C CA . ASP B 1 97 ? -2.396 -25.484 -2.531 1 87.5 97 ASP B CA 1
ATOM 1709 C C . ASP B 1 97 ? -1.921 -25.891 -3.928 1 87.5 97 ASP B C 1
ATOM 1711 O O . ASP B 1 97 ? -1.485 -27.016 -4.141 1 87.5 97 ASP B O 1
ATOM 1715 N N . SER B 1 98 ? -2.004 -25.047 -4.809 1 83.62 98 SER B N 1
ATOM 1716 C CA . SER B 1 98 ? -1.644 -25.328 -6.195 1 83.62 98 SER B CA 1
ATOM 1717 C C . SER B 1 98 ? -0.138 -25.516 -6.344 1 83.62 98 SER B C 1
ATOM 1719 O O . SER B 1 98 ? 0.316 -26.25 -7.227 1 83.62 98 SER B O 1
ATOM 1721 N N . ASN B 1 99 ? 0.642 -24.859 -5.535 1 75.31 99 ASN B N 1
ATOM 1722 C CA . ASN B 1 99 ? 2.094 -25 -5.586 1 75.31 99 ASN B CA 1
ATOM 1723 C C . ASN B 1 99 ? 2.555 -26.328 -4.992 1 75.31 99 ASN B C 1
ATOM 1725 O O . ASN B 1 99 ? 3.576 -26.875 -5.41 1 75.31 99 ASN B O 1
ATOM 1729 N N . SER B 1 100 ? 1.871 -26.75 -3.973 1 68.31 100 SER B N 1
ATOM 1730 C CA . SER B 1 100 ? 2.193 -28.047 -3.375 1 68.31 100 SER B CA 1
ATOM 1731 C C . SER B 1 100 ? 1.869 -29.188 -4.324 1 68.31 100 SER B C 1
ATOM 1733 O O . SER B 1 100 ? 2.627 -30.156 -4.418 1 68.31 100 SER B O 1
ATOM 1735 N N . SER B 1 101 ? 0.784 -29.047 -4.996 1 61.53 101 SER B N 1
ATOM 1736 C CA . SER B 1 101 ? 0.391 -30.094 -5.934 1 61.53 101 SER B CA 1
ATOM 1737 C C . SER B 1 101 ? 1.364 -30.172 -7.102 1 61.53 101 SER B C 1
ATOM 1739 O O . SER B 1 101 ? 1.659 -31.266 -7.59 1 61.53 101 SER B O 1
ATOM 1741 N N . ASN B 1 102 ? 1.84 -29.016 -7.469 1 57.84 102 ASN B N 1
ATOM 1742 C CA . ASN B 1 102 ? 2.779 -29.031 -8.586 1 57.84 102 ASN B CA 1
ATOM 1743 C C . ASN B 1 102 ? 4.133 -29.609 -8.172 1 57.84 102 ASN B C 1
ATOM 1745 O O . ASN B 1 102 ? 4.789 -30.297 -8.961 1 57.84 102 ASN B O 1
ATOM 1749 N N . SER B 1 103 ? 4.578 -29.25 -6.984 1 55.06 103 SER B N 1
ATOM 1750 C CA . SER B 1 103 ? 5.832 -29.828 -6.527 1 55.06 103 SER B CA 1
ATOM 1751 C C . SER B 1 103 ? 5.727 -31.359 -6.418 1 55.06 103 SER B C 1
ATOM 1753 O O . SER B 1 103 ? 6.699 -32.062 -6.66 1 55.06 103 SER B O 1
ATOM 1755 N N . ASN B 1 104 ? 4.582 -31.75 -5.926 1 47.78 104 ASN B N 1
ATOM 1756 C CA . ASN B 1 104 ? 4.406 -33.188 -5.816 1 47.78 104 ASN B CA 1
ATOM 1757 C C . ASN B 1 104 ? 4.328 -33.875 -7.188 1 47.78 104 ASN B C 1
ATOM 1759 O O . ASN B 1 104 ? 4.762 -35 -7.359 1 47.78 104 ASN B O 1
ATOM 1763 N N . ARG B 1 105 ? 3.756 -33.188 -8.203 1 47.88 105 ARG B N 1
ATOM 1764 C CA . ARG B 1 105 ? 3.648 -33.781 -9.531 1 47.88 105 ARG B CA 1
ATOM 1765 C C . ARG B 1 105 ? 5.02 -33.938 -10.188 1 47.88 105 ARG B C 1
ATOM 1767 O O . ARG B 1 105 ? 5.293 -34.906 -10.867 1 47.88 105 ARG B O 1
ATOM 1774 N N . ILE B 1 106 ? 5.867 -32.969 -9.922 1 50 106 ILE B N 1
ATOM 1775 C CA . ILE B 1 106 ? 7.203 -33.062 -10.5 1 50 106 ILE B CA 1
ATOM 1776 C C . ILE B 1 106 ? 7.953 -34.25 -9.906 1 50 106 ILE B C 1
ATOM 1778 O O . ILE B 1 106 ? 8.656 -34.969 -10.625 1 50 106 ILE B O 1
ATOM 1782 N N . THR B 1 107 ? 7.742 -34.375 -8.648 1 50.53 107 THR B N 1
ATOM 1783 C CA . THR B 1 107 ? 8.477 -35.469 -8.031 1 50.53 107 THR B CA 1
ATOM 1784 C C . THR B 1 107 ? 7.961 -36.812 -8.547 1 50.53 107 THR B C 1
ATOM 1786 O O . THR B 1 107 ? 8.734 -37.781 -8.711 1 50.53 107 THR B O 1
ATOM 1789 N N . GLN B 1 108 ? 6.719 -36.844 -8.805 1 48.5 108 GLN B N 1
ATOM 1790 C CA . GLN B 1 108 ? 6.172 -38.125 -9.195 1 48.5 108 GLN B CA 1
ATOM 1791 C C . GLN B 1 108 ? 6.586 -38.5 -10.617 1 48.5 108 GLN B C 1
ATOM 1793 O O . GLN B 1 108 ? 6.859 -39.656 -10.914 1 48.5 108 GLN B O 1
ATOM 1798 N N . ASP B 1 109 ? 6.609 -37.531 -11.523 1 51.19 109 ASP B N 1
ATOM 1799 C CA . ASP B 1 109 ? 6.941 -37.844 -12.914 1 51.19 109 ASP B CA 1
ATOM 1800 C C . ASP B 1 109 ? 8.406 -38.219 -13.047 1 51.19 109 ASP B C 1
ATOM 1802 O O . ASP B 1 109 ? 8.758 -39.062 -13.906 1 51.19 109 ASP B O 1
ATOM 1806 N N . LYS B 1 110 ? 9.312 -37.812 -12.234 1 54.91 110 LYS B N 1
ATOM 1807 C CA . LYS B 1 110 ? 10.719 -38.188 -12.25 1 54.91 110 LYS B CA 1
ATOM 1808 C C . LYS B 1 110 ? 10.898 -39.656 -11.82 1 54.91 110 LYS B C 1
ATOM 1810 O O . LYS B 1 110 ? 11.875 -40.312 -12.203 1 54.91 110 LYS B O 1
ATOM 1815 N N . VAL B 1 111 ? 9.953 -40.156 -11.086 1 55.03 111 VAL B N 1
ATOM 1816 C CA . VAL B 1 111 ? 10.164 -41.469 -10.531 1 55.03 111 VAL B CA 1
ATOM 1817 C C . VAL B 1 111 ? 9.852 -42.531 -11.586 1 55.03 111 VAL B C 1
ATOM 1819 O O . VAL B 1 111 ? 10.414 -43.625 -11.555 1 55.03 111 VAL B O 1
ATOM 1822 N N . THR B 1 112 ? 8.938 -42.125 -12.461 1 50.09 112 THR B N 1
ATOM 1823 C CA . THR B 1 112 ? 8.453 -43.25 -13.266 1 50.09 112 THR B CA 1
ATOM 1824 C C . THR B 1 112 ? 9.43 -43.562 -14.406 1 50.09 112 THR B C 1
ATOM 1826 O O . THR B 1 112 ? 9.25 -44.531 -15.141 1 50.09 112 THR B O 1
ATOM 1829 N N . ILE B 1 113 ? 10.422 -42.656 -14.625 1 49 113 ILE B N 1
ATOM 1830 C CA . ILE B 1 113 ? 11.211 -42.906 -15.82 1 49 113 ILE B CA 1
ATOM 1831 C C . ILE B 1 113 ? 12.172 -44.062 -15.547 1 49 113 ILE B C 1
ATOM 1833 O O . ILE B 1 113 ? 12.789 -44.594 -16.469 1 49 113 ILE B O 1
ATOM 1837 N N . HIS B 1 114 ? 12.555 -44.25 -14.234 1 39.66 114 HIS B N 1
ATOM 1838 C CA . HIS B 1 114 ? 13.641 -45.219 -14.133 1 39.66 114 HIS B CA 1
ATOM 1839 C C . HIS B 1 114 ? 13.109 -46.656 -14.07 1 39.66 114 HIS B C 1
ATOM 1841 O O . HIS B 1 114 ? 13.883 -47.594 -13.969 1 39.66 114 HIS B O 1
ATOM 1847 N N . SER B 1 115 ? 11.773 -46.844 -14.312 1 30.84 115 SER B N 1
ATOM 1848 C CA . SER B 1 115 ? 11.641 -48.281 -14.375 1 30.84 115 SER B CA 1
ATOM 1849 C C . SER B 1 115 ? 11.969 -48.812 -15.773 1 30.84 115 SER B C 1
ATOM 1851 O O . SER B 1 115 ? 11.664 -48.156 -16.766 1 30.84 115 SER B O 1
#

Radius of gyration: 22.66 Å; Cα contacts (8 Å, |Δi|>4): 162; chains: 2; bounding box: 34×90×47 Å